Protein AF-A0A8T6WUM5-F1 (afdb_monomer_lite)

Secondary structure (DSSP, 8-state):
---HHHHHHHHHH---HHHHHHHHHHHHHH-HHHHHHHHHHS-HHHHHHHHHH---HHHHHHHHHHHHHH-HHHHHHHHTTS-HHHHHHHHTTS-HHHHHHHHHHHTTSHHHHHHHHHTS-HHHHHHHHHH-S-HHHHHHHHHHHHHH-HHHHHHHHHHS-HHHHHHHHHHS-HHHHHHHHHHHTTSTT-HHHHHHHH-

pLDDT: mean 91.41, std 6.43, range [56.88, 98.0]

Structure (mmCIF, N/CA/C/O backbone):
data_AF-A0A8T6WUM5-F1
#
_entry.id   AF-A0A8T6WUM5-F1
#
loop_
_atom_site.group_PDB
_atom_site.id
_atom_site.type_symbol
_atom_site.label_atom_id
_atom_site.label_alt_id
_atom_site.label_comp_id
_atom_site.label_asym_id
_atom_site.label_entity_id
_atom_site.label_seq_id
_atom_site.pdbx_PDB_ins_code
_atom_site.Cartn_x
_atom_site.Cartn_y
_atom_site.Cartn_z
_atom_site.occupancy
_atom_site.B_iso_or_equiv
_atom_site.auth_seq_id
_atom_site.auth_comp_id
_atom_site.auth_asym_id
_atom_site.auth_atom_id
_atom_site.pdbx_PDB_model_num
ATOM 1 N N . MET A 1 1 ? 30.900 -5.595 -19.452 1.00 56.88 1 MET A N 1
ATOM 2 C CA . MET A 1 1 ? 30.055 -4.482 -19.937 1.00 56.88 1 MET A CA 1
ATOM 3 C C . MET A 1 1 ? 28.606 -4.887 -19.725 1.00 56.88 1 MET A C 1
ATOM 5 O O . MET A 1 1 ? 28.234 -5.958 -20.181 1.00 56.88 1 MET A O 1
ATOM 9 N N . ILE A 1 2 ? 27.827 -4.125 -18.955 1.00 65.62 2 ILE A N 1
ATOM 10 C CA . ILE A 1 2 ? 26.407 -4.438 -18.731 1.00 65.62 2 ILE A CA 1
ATOM 11 C C . ILE A 1 2 ? 25.648 -4.163 -20.032 1.00 65.62 2 ILE A C 1
ATOM 13 O O . ILE A 1 2 ? 25.742 -3.059 -20.567 1.00 65.62 2 ILE A O 1
ATOM 17 N N . ASN A 1 3 ? 24.921 -5.157 -20.544 1.00 80.44 3 ASN A N 1
ATOM 18 C CA . ASN A 1 3 ? 24.068 -4.982 -21.715 1.00 80.44 3 ASN A CA 1
ATOM 19 C C . ASN A 1 3 ? 22.750 -4.313 -21.289 1.00 80.44 3 ASN A C 1
ATOM 21 O O . ASN A 1 3 ? 21.912 -4.938 -20.642 1.00 80.44 3 ASN A O 1
ATOM 25 N N . PHE A 1 4 ? 22.591 -3.034 -21.631 1.00 74.19 4 PHE A N 1
ATOM 26 C CA . PHE A 1 4 ? 21.413 -2.236 -21.280 1.00 74.19 4 PHE A CA 1
ATOM 27 C C . PHE A 1 4 ? 20.115 -2.764 -21.896 1.00 74.19 4 PHE A C 1
ATOM 29 O O . PHE A 1 4 ? 19.083 -2.719 -21.230 1.00 74.19 4 PHE A O 1
ATOM 36 N N . GLU A 1 5 ? 20.171 -3.286 -23.124 1.00 78.00 5 GLU A N 1
ATOM 37 C CA . GLU A 1 5 ? 18.997 -3.846 -23.804 1.00 78.00 5 GLU A CA 1
ATOM 38 C C . GLU A 1 5 ? 18.439 -5.030 -23.011 1.00 78.00 5 GLU A C 1
ATOM 40 O O . GLU A 1 5 ? 17.243 -5.093 -22.738 1.00 78.00 5 GLU A O 1
ATOM 45 N N . ASN A 1 6 ? 19.320 -5.888 -22.493 1.00 86.00 6 ASN A N 1
ATOM 46 C CA . ASN A 1 6 ? 18.904 -7.015 -21.663 1.00 86.00 6 ASN A CA 1
ATOM 47 C C . ASN A 1 6 ? 18.227 -6.556 -20.361 1.00 86.00 6 ASN A C 1
ATOM 49 O O . ASN A 1 6 ? 17.288 -7.198 -19.908 1.00 86.00 6 ASN A O 1
ATOM 53 N N . LEU A 1 7 ? 18.663 -5.444 -19.757 1.00 86.81 7 LEU A N 1
ATOM 54 C CA . LEU A 1 7 ? 18.098 -4.972 -18.488 1.00 86.81 7 LEU A CA 1
ATOM 55 C C . LEU A 1 7 ? 16.660 -4.452 -18.620 1.00 86.81 7 LEU A C 1
ATOM 57 O O . LEU A 1 7 ? 15.846 -4.706 -17.733 1.00 86.81 7 LEU A O 1
ATOM 61 N N . LYS A 1 8 ? 16.327 -3.727 -19.698 1.00 87.75 8 LYS A N 1
ATOM 62 C CA . LYS A 1 8 ? 14.935 -3.287 -19.906 1.00 87.75 8 LYS A CA 1
ATOM 63 C C . LYS A 1 8 ? 14.039 -4.456 -20.313 1.00 87.75 8 LYS A C 1
ATOM 65 O O . LYS A 1 8 ? 12.912 -4.533 -19.828 1.00 87.75 8 LYS A O 1
ATOM 70 N N . GLU A 1 9 ? 14.555 -5.394 -21.110 1.00 91.69 9 GLU A N 1
ATOM 71 C CA . GLU A 1 9 ? 13.826 -6.616 -21.460 1.00 91.69 9 GLU A CA 1
ATOM 72 C C . GLU A 1 9 ? 13.526 -7.461 -20.220 1.00 91.69 9 GLU A C 1
ATOM 74 O O . GLU A 1 9 ? 12.407 -7.935 -20.068 1.00 91.69 9 GLU A O 1
ATOM 79 N N . MET A 1 10 ? 14.437 -7.530 -19.243 1.00 91.31 10 MET A N 1
ATOM 80 C CA . MET A 1 10 ? 14.147 -8.179 -17.958 1.00 91.31 10 MET A CA 1
ATOM 81 C C . MET A 1 10 ? 12.930 -7.571 -17.239 1.00 91.31 10 MET A C 1
ATOM 83 O O . MET A 1 10 ? 12.191 -8.304 -16.602 1.00 91.31 10 MET A O 1
ATOM 87 N N . ILE A 1 11 ? 12.668 -6.262 -17.344 1.00 92.00 11 ILE A N 1
ATOM 88 C CA . ILE A 1 11 ? 11.443 -5.651 -16.782 1.00 92.00 11 ILE A CA 1
ATOM 89 C C . ILE A 1 11 ? 10.216 -5.930 -17.660 1.00 92.00 11 ILE A C 1
ATOM 91 O O . ILE A 1 11 ? 9.095 -6.099 -17.163 1.00 92.00 11 ILE A O 1
ATOM 95 N N . ASN A 1 12 ? 10.401 -5.917 -18.978 1.00 92.75 12 ASN A N 1
ATOM 96 C CA . ASN A 1 12 ? 9.316 -6.105 -19.933 1.00 92.75 12 ASN A CA 1
ATOM 97 C C . ASN A 1 12 ? 8.793 -7.544 -19.933 1.00 92.75 12 ASN A C 1
ATOM 99 O O . ASN A 1 12 ? 7.578 -7.723 -20.031 1.00 92.75 12 ASN A O 1
ATOM 103 N N . GLU A 1 13 ? 9.672 -8.522 -19.750 1.00 93.62 13 GLU A N 1
ATOM 104 C CA . GLU A 1 13 ? 9.362 -9.944 -19.890 1.00 93.62 13 GLU A CA 1
ATOM 105 C C . GLU A 1 13 ? 9.141 -10.655 -18.548 1.00 93.62 13 GLU A C 1
ATOM 107 O O . GLU A 1 13 ? 8.444 -11.662 -18.518 1.00 93.62 13 GLU A O 1
ATOM 112 N N . GLU A 1 14 ? 9.646 -10.127 -17.426 1.00 94.94 14 GLU A N 1
ATOM 113 C CA . GLU A 1 14 ? 9.417 -10.723 -16.101 1.00 94.94 14 GLU A CA 1
ATOM 114 C C . GLU A 1 14 ? 7.948 -10.576 -15.661 1.00 94.94 14 GLU A C 1
ATOM 116 O O . GLU A 1 14 ? 7.517 -9.457 -15.377 1.00 94.94 14 GLU A O 1
ATOM 121 N N . PRO A 1 15 ? 7.155 -11.658 -15.564 1.00 91.06 15 PRO A N 1
ATOM 122 C CA . PRO A 1 15 ? 5.731 -11.555 -15.255 1.00 91.06 15 PRO A CA 1
ATOM 123 C C . PRO A 1 15 ? 5.436 -11.049 -13.836 1.00 91.06 15 PRO A C 1
ATOM 125 O O . PRO A 1 15 ? 4.414 -10.390 -13.634 1.00 91.06 15 PRO A O 1
ATOM 128 N N . SER A 1 16 ? 6.299 -11.327 -12.853 1.00 95.06 16 SER A N 1
ATOM 129 C CA . SER A 1 16 ? 6.030 -10.994 -11.452 1.00 95.06 16 SER A CA 1
ATOM 130 C C . SER A 1 16 ? 6.450 -9.571 -11.101 1.00 95.06 16 SER A C 1
ATOM 132 O O . SER A 1 16 ? 7.608 -9.178 -11.273 1.00 95.06 16 SER A O 1
ATOM 134 N N . THR A 1 17 ? 5.557 -8.796 -10.476 1.00 96.25 17 THR A N 1
ATOM 135 C CA . THR A 1 17 ? 5.946 -7.450 -10.022 1.00 96.25 17 THR A CA 1
ATOM 136 C C . THR A 1 17 ? 6.954 -7.518 -8.873 1.00 96.25 17 THR A C 1
ATOM 138 O O . THR A 1 17 ? 7.778 -6.617 -8.726 1.00 96.25 17 THR A O 1
ATOM 141 N N . TRP A 1 18 ? 6.946 -8.591 -8.075 1.00 96.38 18 TRP A N 1
ATOM 142 C CA . TRP A 1 18 ? 7.954 -8.816 -7.037 1.00 96.38 18 TRP A CA 1
ATOM 143 C C . TRP A 1 18 ? 9.363 -8.918 -7.632 1.00 96.38 18 TRP A C 1
ATOM 145 O O . TRP A 1 18 ? 10.277 -8.207 -7.203 1.00 96.38 18 TRP A O 1
ATOM 155 N N . ALA A 1 19 ? 9.524 -9.752 -8.662 1.00 96.38 19 ALA A N 1
ATOM 156 C CA . ALA A 1 19 ? 10.792 -9.926 -9.357 1.00 96.38 19 ALA A CA 1
ATOM 157 C C . ALA A 1 19 ? 11.227 -8.638 -10.076 1.00 96.38 19 ALA A C 1
ATOM 159 O O . ALA A 1 19 ? 12.381 -8.227 -9.935 1.00 96.38 19 ALA A O 1
ATOM 160 N N . VAL A 1 20 ? 10.300 -7.916 -10.720 1.00 97.06 20 VAL A N 1
ATOM 161 C CA . VAL A 1 20 ? 10.576 -6.578 -11.280 1.00 97.06 20 VAL A CA 1
ATOM 162 C C . VAL A 1 20 ? 11.091 -5.616 -10.204 1.00 97.06 20 VAL A C 1
ATOM 164 O O . VAL A 1 20 ? 12.102 -4.942 -10.411 1.00 97.06 20 VAL A O 1
ATOM 167 N N . GLY A 1 21 ? 10.458 -5.572 -9.028 1.00 97.38 21 GLY A N 1
ATOM 168 C CA . GLY A 1 21 ? 10.925 -4.760 -7.901 1.00 97.38 21 GLY A CA 1
ATOM 169 C C . GLY A 1 21 ? 12.357 -5.107 -7.479 1.00 97.38 21 GLY A C 1
ATOM 170 O O . GLY A 1 21 ? 13.171 -4.214 -7.230 1.00 97.38 21 GLY A O 1
ATOM 171 N N . HIS A 1 22 ? 12.707 -6.395 -7.471 1.00 97.62 22 HIS A N 1
ATOM 172 C CA . HIS A 1 22 ? 14.063 -6.853 -7.172 1.00 97.62 22 HIS A CA 1
ATOM 173 C C . HIS A 1 22 ? 15.074 -6.447 -8.241 1.00 97.62 22 HIS A C 1
ATOM 175 O O . HIS A 1 22 ? 16.152 -5.967 -7.887 1.00 97.62 22 HIS A O 1
ATOM 181 N N . ILE A 1 23 ? 14.724 -6.571 -9.522 1.00 96.31 23 ILE A N 1
ATOM 182 C CA . ILE A 1 23 ? 15.558 -6.107 -10.637 1.00 96.31 23 ILE A CA 1
ATOM 183 C C . ILE A 1 23 ? 15.848 -4.611 -10.472 1.00 96.31 23 ILE A C 1
ATOM 185 O O . ILE A 1 23 ? 17.011 -4.205 -10.463 1.00 96.31 23 ILE A O 1
ATOM 189 N N . ILE A 1 24 ? 14.816 -3.793 -10.233 1.00 97.31 24 ILE A N 1
ATOM 190 C CA . ILE A 1 24 ? 14.966 -2.347 -10.005 1.00 97.31 24 ILE A CA 1
ATOM 191 C C . ILE A 1 24 ? 15.893 -2.080 -8.815 1.00 97.31 24 ILE A C 1
ATOM 193 O O . ILE A 1 24 ? 16.830 -1.288 -8.930 1.00 97.31 24 ILE A O 1
ATOM 197 N N . LYS A 1 25 ? 15.679 -2.759 -7.682 1.00 97.88 25 LYS A N 1
ATOM 198 C CA . LYS A 1 25 ? 16.503 -2.607 -6.475 1.00 97.88 25 LYS A CA 1
ATOM 199 C C . LYS A 1 25 ? 17.972 -2.949 -6.732 1.00 97.88 25 LYS A C 1
ATOM 201 O O . LYS A 1 25 ? 18.845 -2.179 -6.334 1.00 97.88 25 LYS A O 1
ATOM 206 N N . ILE A 1 26 ? 18.245 -4.082 -7.380 1.00 96.56 26 ILE A N 1
ATOM 207 C CA . ILE A 1 26 ? 19.604 -4.554 -7.682 1.00 96.56 26 ILE A CA 1
ATOM 208 C C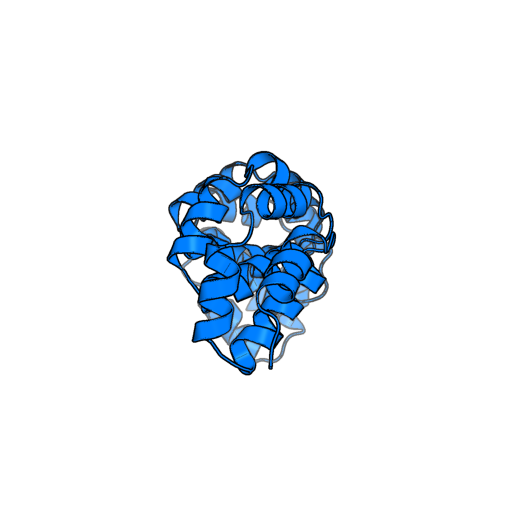 . ILE A 1 26 ? 20.305 -3.559 -8.607 1.00 96.56 26 ILE A C 1
ATOM 210 O O . ILE A 1 26 ? 21.396 -3.086 -8.286 1.00 96.56 26 ILE A O 1
ATOM 214 N N . VAL A 1 27 ? 19.659 -3.174 -9.711 1.00 95.56 27 VAL A N 1
ATOM 215 C CA . VAL A 1 27 ? 20.248 -2.240 -10.679 1.00 95.56 27 VAL A CA 1
ATOM 216 C C . VAL A 1 27 ? 20.441 -0.858 -10.053 1.00 95.56 27 VAL A C 1
ATOM 218 O O . VAL A 1 27 ? 21.481 -0.249 -10.277 1.00 95.56 27 VAL A O 1
ATOM 221 N N . ARG A 1 28 ? 19.509 -0.368 -9.219 1.00 96.62 28 ARG A N 1
ATOM 222 C CA . ARG A 1 28 ? 19.677 0.896 -8.480 1.00 96.62 28 ARG A CA 1
ATOM 223 C C . ARG A 1 28 ? 20.897 0.857 -7.566 1.00 96.62 28 ARG A C 1
ATOM 225 O O . ARG A 1 28 ? 21.657 1.821 -7.551 1.00 96.62 28 ARG A O 1
ATOM 232 N N . ASN A 1 29 ? 21.055 -0.223 -6.801 1.00 96.62 29 ASN A N 1
ATOM 233 C CA . ASN A 1 29 ? 22.163 -0.380 -5.859 1.00 96.62 29 ASN A CA 1
ATOM 234 C C . ASN A 1 29 ? 23.515 -0.485 -6.578 1.00 96.62 29 ASN A C 1
ATOM 236 O O . ASN A 1 29 ? 24.522 -0.054 -6.030 1.00 96.62 29 ASN A O 1
ATOM 240 N N . PHE A 1 30 ? 23.532 -1.021 -7.800 1.00 94.94 30 PHE A N 1
ATOM 241 C CA . PHE A 1 30 ? 24.716 -1.016 -8.653 1.00 94.94 30 PHE A CA 1
ATOM 242 C C . PHE A 1 30 ? 24.977 0.367 -9.274 1.00 94.94 30 PHE A C 1
ATOM 244 O O . PHE A 1 30 ? 26.085 0.891 -9.206 1.00 94.94 30 PHE A O 1
ATOM 251 N N . SER A 1 31 ? 23.963 0.971 -9.900 1.00 95.31 31 SER A N 1
ATOM 252 C CA . SER A 1 31 ? 24.045 2.300 -10.504 1.00 95.31 31 SER A CA 1
ATOM 253 C C . SER A 1 31 ? 22.664 2.926 -10.708 1.00 95.31 31 SER A C 1
ATOM 255 O O . SER A 1 31 ? 21.874 2.516 -11.565 1.00 95.31 31 SER A O 1
ATOM 257 N N . LEU A 1 32 ? 22.403 4.015 -9.981 1.00 95.62 32 LEU A N 1
ATOM 258 C CA . LEU A 1 32 ? 21.174 4.798 -10.117 1.00 95.62 32 LEU A CA 1
ATOM 259 C C . LEU A 1 32 ? 20.983 5.350 -11.540 1.00 95.62 32 LEU A C 1
ATOM 261 O O . LEU A 1 32 ? 19.865 5.350 -12.053 1.00 95.62 32 LEU A O 1
ATOM 265 N N . THR A 1 33 ? 22.061 5.791 -12.194 1.00 95.12 33 THR A N 1
ATOM 266 C CA . THR A 1 33 ? 22.016 6.319 -13.568 1.00 95.12 33 THR A CA 1
ATOM 267 C C . THR A 1 33 ? 21.584 5.246 -14.564 1.00 95.12 33 THR A C 1
ATOM 269 O O . THR A 1 33 ? 20.712 5.500 -15.397 1.00 95.12 33 THR A O 1
ATOM 272 N N . ILE A 1 34 ? 22.137 4.033 -14.444 1.00 93.44 34 ILE A N 1
ATOM 273 C CA . ILE A 1 34 ? 21.749 2.885 -15.278 1.00 93.44 34 ILE A CA 1
ATOM 274 C C . ILE A 1 34 ? 20.287 2.523 -15.028 1.00 93.44 34 ILE A C 1
ATOM 276 O O . ILE A 1 34 ? 19.524 2.372 -15.980 1.00 93.44 34 ILE A O 1
ATOM 280 N N . CYS A 1 35 ? 19.877 2.454 -13.760 1.00 95.75 35 CYS A N 1
ATOM 281 C CA . CYS A 1 35 ? 18.507 2.111 -13.389 1.00 95.75 35 CYS A CA 1
ATOM 282 C C . CYS A 1 35 ? 17.485 3.113 -13.951 1.00 95.75 35 CYS A C 1
ATOM 284 O O . CYS A 1 35 ? 16.478 2.721 -14.537 1.00 95.75 35 CYS A O 1
ATOM 286 N N . ARG A 1 36 ? 17.771 4.419 -13.855 1.00 95.75 36 ARG A N 1
ATOM 287 C CA . ARG A 1 36 ? 16.925 5.471 -14.441 1.00 95.75 36 ARG A CA 1
ATOM 288 C C . ARG A 1 36 ? 16.816 5.350 -15.953 1.00 95.75 36 ARG A C 1
ATOM 290 O O . ARG A 1 36 ? 15.721 5.500 -16.485 1.00 95.75 36 ARG A O 1
ATOM 297 N N . ARG A 1 37 ? 17.925 5.086 -16.650 1.00 93.94 37 ARG A N 1
ATOM 298 C CA . ARG A 1 37 ? 17.905 4.886 -18.104 1.00 93.94 37 ARG A CA 1
ATOM 299 C C . ARG A 1 37 ? 17.056 3.671 -18.485 1.00 93.94 37 ARG A C 1
ATOM 301 O O . ARG A 1 37 ? 16.151 3.816 -19.296 1.00 93.94 37 ARG A O 1
ATOM 308 N N . MET A 1 38 ? 17.282 2.530 -17.832 1.00 94.31 38 MET A N 1
ATOM 309 C CA . MET A 1 38 ? 16.495 1.303 -18.010 1.00 94.31 38 MET A CA 1
ATOM 310 C C . MET A 1 38 ? 14.989 1.568 -17.856 1.00 94.31 38 MET A C 1
ATOM 312 O O . MET A 1 38 ? 14.205 1.171 -18.708 1.00 94.31 38 MET A O 1
ATOM 316 N N . LEU A 1 39 ? 14.578 2.299 -16.816 1.00 94.50 39 LEU A N 1
ATOM 317 C CA . LEU A 1 39 ? 13.166 2.613 -16.574 1.00 94.50 39 LEU A CA 1
ATOM 318 C C . LEU A 1 39 ? 12.551 3.583 -17.590 1.00 94.50 39 LEU A C 1
ATOM 320 O O . LEU A 1 39 ? 11.347 3.526 -17.821 1.00 94.50 39 LEU A O 1
ATOM 324 N N . ARG A 1 40 ? 13.343 4.490 -18.177 1.00 94.19 40 ARG A N 1
ATOM 325 C CA . ARG A 1 40 ? 12.863 5.408 -19.229 1.00 94.19 40 ARG A CA 1
ATOM 326 C C . ARG A 1 40 ? 12.585 4.689 -20.542 1.00 94.19 40 ARG A C 1
ATOM 328 O O . ARG A 1 40 ? 11.746 5.156 -21.305 1.00 94.19 40 ARG A O 1
ATOM 335 N N . GLU A 1 41 ? 13.303 3.600 -20.791 1.00 93.06 41 GLU A N 1
ATOM 336 C CA . GLU A 1 41 ? 13.165 2.779 -21.993 1.00 93.06 41 GLU A CA 1
ATOM 337 C C . GLU A 1 41 ? 12.209 1.587 -21.794 1.00 93.06 41 GLU A C 1
ATOM 339 O O . GLU A 1 41 ? 11.786 0.979 -22.773 1.00 93.06 41 GLU A O 1
ATOM 344 N N . ALA A 1 42 ? 11.853 1.250 -20.550 1.00 92.50 42 ALA A N 1
ATOM 345 C CA . ALA A 1 42 ? 10.905 0.185 -20.239 1.00 92.50 42 ALA A CA 1
ATOM 346 C C . ALA A 1 42 ? 9.470 0.537 -20.669 1.00 92.50 42 ALA A C 1
ATOM 348 O O . ALA A 1 42 ? 9.029 1.690 -20.589 1.00 92.50 42 ALA A O 1
ATOM 349 N N . ASP A 1 43 ? 8.698 -0.479 -21.058 1.00 94.44 43 ASP A N 1
ATOM 350 C CA . ASP A 1 43 ? 7.303 -0.294 -21.441 1.00 94.44 43 ASP A CA 1
ATOM 351 C C . ASP A 1 43 ? 6.409 -0.197 -20.193 1.00 94.44 43 ASP A C 1
ATOM 353 O O . ASP A 1 43 ? 6.030 -1.186 -19.555 1.00 94.44 43 ASP A O 1
ATOM 357 N N . LEU A 1 44 ? 6.026 1.034 -19.848 1.00 93.50 44 LEU A N 1
ATOM 358 C CA . LEU A 1 44 ? 5.142 1.299 -18.713 1.00 93.50 44 LEU A CA 1
ATOM 359 C C . LEU A 1 44 ? 3.736 0.712 -18.886 1.00 93.50 44 LEU A C 1
ATOM 361 O O . LEU A 1 44 ? 3.058 0.496 -17.882 1.00 93.50 44 LEU A O 1
ATOM 365 N N . ASN A 1 45 ? 3.274 0.458 -20.113 1.00 95.25 45 ASN A N 1
ATOM 366 C CA . ASN A 1 45 ? 1.996 -0.214 -20.334 1.00 95.25 45 ASN A CA 1
ATOM 367 C C . ASN A 1 45 ? 2.118 -1.708 -20.015 1.00 95.25 45 ASN A C 1
ATOM 369 O O . ASN A 1 45 ? 1.241 -2.234 -19.331 1.00 95.25 45 ASN A O 1
ATOM 373 N N . LYS A 1 46 ? 3.226 -2.364 -20.396 1.00 95.62 46 LYS A N 1
ATOM 374 C CA . LYS A 1 46 ? 3.530 -3.731 -19.934 1.00 95.62 46 LYS A CA 1
ATOM 375 C C . LYS A 1 46 ? 3.628 -3.786 -18.407 1.00 95.62 46 LYS A C 1
ATOM 377 O O . LYS A 1 46 ? 3.092 -4.706 -17.801 1.00 95.62 46 LYS A O 1
ATOM 382 N N . LEU A 1 47 ? 4.272 -2.813 -17.756 1.00 94.94 47 LEU A N 1
ATOM 383 C CA . LEU A 1 47 ? 4.362 -2.793 -16.288 1.00 94.94 47 LEU A CA 1
ATOM 384 C C . LEU A 1 47 ? 3.003 -2.537 -15.615 1.00 94.94 47 LEU A C 1
ATOM 386 O O . LEU A 1 47 ? 2.659 -3.203 -14.640 1.00 94.94 47 LEU A O 1
ATOM 390 N N . LYS A 1 48 ? 2.189 -1.624 -16.160 1.00 96.12 48 LYS A N 1
ATOM 391 C CA . LYS A 1 48 ? 0.791 -1.434 -15.736 1.00 96.12 48 LYS A CA 1
ATOM 392 C C . LYS A 1 48 ? 0.012 -2.745 -15.832 1.00 96.12 48 LYS A C 1
ATOM 394 O O . LYS A 1 48 ? -0.738 -3.070 -14.916 1.00 96.12 48 LYS A O 1
ATOM 399 N N . GLN A 1 49 ? 0.181 -3.468 -16.936 1.00 95.69 49 GLN A N 1
ATOM 400 C CA . GLN A 1 49 ? -0.490 -4.737 -17.179 1.00 95.69 49 GLN A CA 1
ATOM 401 C C . GLN A 1 49 ? -0.095 -5.785 -16.133 1.00 95.69 49 GLN A C 1
ATOM 403 O O . GLN A 1 49 ? -0.974 -6.390 -15.531 1.00 95.69 49 GLN A O 1
ATOM 408 N N . LYS A 1 50 ? 1.198 -5.896 -15.803 1.00 94.81 50 LYS A N 1
ATOM 409 C CA . LYS A 1 50 ? 1.679 -6.763 -14.713 1.00 94.81 50 LYS A CA 1
ATOM 410 C C . LYS A 1 50 ? 1.047 -6.412 -13.368 1.00 94.81 50 LYS A C 1
ATOM 412 O O . LYS A 1 50 ? 0.571 -7.292 -12.671 1.00 94.81 50 LYS A O 1
ATOM 417 N N . ILE A 1 51 ? 0.957 -5.126 -13.020 1.00 95.00 51 ILE A N 1
ATOM 418 C CA . ILE A 1 51 ? 0.281 -4.689 -11.782 1.00 95.00 51 ILE A CA 1
ATOM 419 C C . ILE A 1 51 ? -1.214 -5.050 -11.799 1.00 95.00 51 ILE A C 1
ATOM 421 O O . ILE A 1 51 ? -1.785 -5.444 -10.776 1.00 95.00 51 ILE A O 1
ATOM 425 N N . ARG A 1 52 ? -1.862 -4.940 -12.963 1.00 93.88 52 ARG A N 1
ATOM 426 C CA . ARG A 1 52 ? -3.259 -5.352 -13.147 1.00 93.88 52 ARG A CA 1
ATOM 427 C C . ARG A 1 52 ? -3.447 -6.857 -12.996 1.00 93.88 52 ARG A C 1
ATOM 429 O O . ARG A 1 52 ? -4.494 -7.261 -12.503 1.00 93.88 52 ARG A O 1
ATOM 436 N N . ASP A 1 53 ? -2.458 -7.672 -13.323 1.00 93.50 53 ASP A N 1
ATOM 437 C CA . ASP A 1 53 ? -2.600 -9.132 -13.291 1.00 93.50 53 ASP A CA 1
ATOM 438 C C . ASP A 1 53 ? -2.055 -9.747 -11.988 1.00 93.50 53 ASP A C 1
ATOM 440 O O . ASP A 1 53 ? -2.533 -10.787 -11.549 1.00 93.50 53 ASP A O 1
ATOM 444 N N . GLU A 1 54 ? -1.133 -9.065 -11.304 1.00 93.94 54 GLU A N 1
ATOM 445 C CA . GLU A 1 54 ? -0.494 -9.540 -10.074 1.00 93.94 54 GLU A CA 1
ATOM 446 C C . GLU A 1 54 ? -1.485 -9.640 -8.909 1.00 93.94 54 GLU A C 1
ATOM 448 O O . GLU A 1 54 ? -2.100 -8.650 -8.505 1.00 93.94 54 GLU A O 1
ATOM 453 N N . ILE A 1 55 ? -1.621 -10.828 -8.331 1.00 90.19 55 ILE A N 1
ATOM 454 C CA . ILE A 1 55 ? -2.507 -11.067 -7.184 1.00 90.19 55 ILE A CA 1
ATOM 455 C C . ILE A 1 55 ? -1.823 -10.616 -5.888 1.00 90.19 55 ILE A C 1
ATOM 457 O O . ILE A 1 55 ? -2.486 -10.155 -4.958 1.00 90.19 55 ILE A O 1
ATOM 461 N N . ASN A 1 56 ? -0.493 -10.712 -5.833 1.00 92.38 56 ASN A N 1
ATOM 462 C CA . ASN A 1 56 ? 0.285 -10.400 -4.647 1.00 92.38 56 ASN A CA 1
ATOM 463 C C . ASN A 1 56 ? 0.434 -8.879 -4.436 1.00 92.38 56 ASN A C 1
ATOM 465 O O . ASN A 1 56 ? 1.283 -8.221 -5.047 1.00 92.38 56 ASN A O 1
ATOM 469 N N . ILE A 1 57 ? -0.348 -8.322 -3.504 1.00 94.56 57 ILE A N 1
ATOM 470 C CA . ILE A 1 57 ? -0.288 -6.899 -3.132 1.00 94.56 57 ILE A CA 1
ATOM 471 C C . ILE A 1 57 ? 1.092 -6.498 -2.610 1.00 94.56 57 ILE A C 1
ATOM 473 O O . ILE A 1 57 ? 1.551 -5.388 -2.899 1.00 94.56 57 ILE A O 1
ATOM 477 N N . TRP A 1 58 ? 1.793 -7.381 -1.899 1.00 94.06 58 TRP A N 1
ATOM 478 C CA . TRP A 1 58 ? 3.161 -7.111 -1.465 1.00 94.06 58 TRP A CA 1
ATOM 479 C C . TRP A 1 58 ? 4.104 -6.919 -2.655 1.00 94.06 58 TRP A C 1
ATOM 481 O O . TRP A 1 58 ? 4.869 -5.953 -2.696 1.00 94.06 58 TRP A O 1
ATOM 491 N N . GLY A 1 59 ? 3.983 -7.784 -3.666 1.00 95.81 59 GLY A N 1
ATOM 492 C CA . GLY A 1 59 ? 4.691 -7.676 -4.941 1.00 95.81 59 GLY A CA 1
ATOM 493 C C . GLY A 1 59 ? 4.452 -6.336 -5.629 1.00 95.81 59 GLY A C 1
ATOM 494 O O . GLY A 1 59 ? 5.401 -5.688 -6.081 1.00 95.81 59 GLY A O 1
ATOM 495 N N . VAL A 1 60 ? 3.192 -5.902 -5.704 1.00 96.94 60 VAL A N 1
ATOM 496 C CA . VAL A 1 60 ? 2.816 -4.617 -6.316 1.00 96.94 60 VAL A CA 1
ATOM 497 C C . VAL A 1 60 ? 3.407 -3.449 -5.528 1.00 96.94 60 VAL A C 1
ATOM 499 O O . VAL A 1 60 ? 4.050 -2.568 -6.105 1.00 96.94 60 VAL A O 1
ATOM 502 N N . SER A 1 61 ? 3.235 -3.464 -4.205 1.00 96.94 61 SER A N 1
ATOM 503 C CA . SER A 1 61 ? 3.731 -2.428 -3.290 1.00 96.94 61 SER A CA 1
ATOM 504 C C . SER A 1 61 ? 5.242 -2.274 -3.396 1.00 96.94 61 SER A C 1
ATOM 506 O O . SER A 1 61 ? 5.756 -1.161 -3.519 1.00 96.94 61 SER A O 1
ATOM 508 N N . PHE A 1 62 ? 5.962 -3.398 -3.393 1.00 97.69 62 PHE A N 1
ATOM 509 C CA . PHE A 1 62 ? 7.413 -3.419 -3.494 1.00 97.69 62 PHE A CA 1
ATOM 510 C C . PHE A 1 62 ? 7.891 -2.868 -4.840 1.00 97.69 62 PHE A C 1
ATOM 512 O O . PHE A 1 62 ? 8.723 -1.962 -4.862 1.00 97.69 62 PHE A O 1
ATOM 519 N N . CYS A 1 63 ? 7.312 -3.330 -5.952 1.00 97.75 63 CYS A N 1
ATOM 520 C CA . CYS A 1 63 ? 7.637 -2.831 -7.287 1.00 97.75 63 CYS A CA 1
ATOM 521 C C . CYS A 1 63 ? 7.456 -1.313 -7.403 1.00 97.75 63 CYS A C 1
ATOM 523 O O . CYS A 1 63 ? 8.356 -0.601 -7.855 1.00 97.75 63 CYS A O 1
ATOM 525 N N . LEU A 1 64 ? 6.293 -0.808 -6.982 1.00 97.69 64 LEU A N 1
ATOM 526 C CA . LEU A 1 64 ? 5.981 0.618 -7.029 1.00 97.69 64 LEU A CA 1
ATOM 527 C C . LEU A 1 64 ? 6.898 1.425 -6.105 1.00 97.69 64 LEU A C 1
ATOM 529 O O . LEU A 1 64 ? 7.352 2.503 -6.487 1.00 97.69 64 LEU A O 1
ATOM 533 N N . GLY A 1 65 ? 7.211 0.901 -4.919 1.00 97.94 65 GLY A N 1
ATOM 534 C CA . GLY A 1 65 ? 8.110 1.549 -3.970 1.00 97.94 65 GLY A CA 1
ATOM 535 C C . GLY A 1 65 ? 9.538 1.661 -4.503 1.00 97.94 65 GLY A C 1
ATOM 536 O O . GLY A 1 65 ? 10.161 2.718 -4.394 1.00 97.94 65 GLY A O 1
ATOM 537 N N . GLU A 1 66 ? 10.062 0.604 -5.126 1.00 98.00 66 GLU A N 1
ATOM 538 C CA . GLU A 1 66 ? 11.388 0.646 -5.746 1.00 98.00 66 GLU A CA 1
ATOM 539 C C . GLU A 1 66 ? 11.421 1.594 -6.952 1.00 98.00 66 GLU A C 1
ATOM 541 O O . GLU A 1 66 ? 12.387 2.345 -7.100 1.00 98.00 66 GLU A O 1
ATOM 546 N N . LEU A 1 67 ? 10.343 1.656 -7.741 1.00 97.38 67 LEU A N 1
ATOM 547 C CA . LEU A 1 67 ? 10.202 2.619 -8.833 1.00 97.38 67 LEU A CA 1
ATOM 548 C C . LEU A 1 67 ? 10.222 4.071 -8.327 1.00 97.38 67 LEU A C 1
ATOM 550 O O . LEU A 1 67 ? 10.985 4.890 -8.843 1.00 97.38 67 LEU A O 1
ATOM 554 N N . ALA A 1 68 ? 9.437 4.381 -7.288 1.00 97.62 68 ALA A N 1
ATOM 555 C CA . ALA A 1 68 ? 9.359 5.717 -6.693 1.00 97.62 68 ALA A CA 1
ATOM 556 C C . ALA A 1 68 ? 10.718 6.204 -6.162 1.00 97.62 68 ALA A C 1
ATOM 558 O O . ALA A 1 68 ? 11.058 7.377 -6.318 1.00 97.62 68 ALA A O 1
ATOM 559 N N . LYS A 1 69 ? 11.521 5.297 -5.587 1.00 97.69 69 LYS A N 1
ATOM 560 C CA . LYS A 1 69 ? 12.882 5.591 -5.102 1.00 97.69 69 LYS A CA 1
ATOM 561 C C . LYS A 1 69 ? 13.876 5.896 -6.227 1.00 97.69 69 LYS A C 1
ATOM 563 O O . LYS A 1 69 ? 14.864 6.584 -5.986 1.00 97.69 69 LYS A O 1
ATOM 568 N N . VAL A 1 70 ? 13.671 5.357 -7.431 1.00 97.50 70 VAL A N 1
ATOM 569 C CA . VAL A 1 70 ? 14.585 5.565 -8.568 1.00 97.50 70 VAL A CA 1
ATOM 570 C C . VAL A 1 70 ? 14.214 6.812 -9.364 1.00 97.50 70 VAL A C 1
ATOM 572 O O . VAL A 1 70 ? 15.070 7.674 -9.606 1.00 97.50 70 VAL A O 1
ATOM 575 N N . ASP A 1 71 ? 12.951 6.899 -9.785 1.00 97.12 71 ASP A N 1
ATOM 576 C CA . ASP A 1 71 ? 12.433 7.988 -10.607 1.00 97.12 71 ASP A CA 1
ATOM 577 C C . ASP A 1 71 ? 10.950 8.245 -10.299 1.00 97.12 71 ASP A C 1
ATOM 579 O O . ASP A 1 71 ? 10.035 7.611 -10.834 1.00 97.12 71 ASP A O 1
ATOM 583 N N . TYR A 1 72 ? 10.719 9.235 -9.437 1.00 96.56 72 TYR A N 1
ATOM 584 C CA . TYR A 1 72 ? 9.383 9.664 -9.037 1.00 96.56 72 TYR A CA 1
ATOM 585 C C . TYR A 1 72 ? 8.510 10.114 -10.219 1.00 96.56 72 TYR A C 1
ATOM 587 O O . TYR A 1 72 ? 7.294 9.936 -10.183 1.00 96.56 72 TYR A O 1
ATOM 595 N N . SER A 1 73 ? 9.096 10.670 -11.288 1.00 96.88 73 SER A N 1
ATOM 596 C CA . SER A 1 73 ? 8.338 11.114 -12.466 1.00 96.88 73 SER A CA 1
ATOM 597 C C . SER A 1 73 ? 7.762 9.924 -13.232 1.00 96.88 73 SER A C 1
ATOM 599 O O . SER A 1 73 ? 6.592 9.938 -13.623 1.00 96.88 73 SER A O 1
ATOM 601 N N . ILE A 1 74 ? 8.553 8.859 -13.394 1.00 96.06 74 ILE A N 1
ATOM 602 C CA . ILE A 1 74 ? 8.103 7.606 -14.015 1.00 96.06 74 ILE A CA 1
ATOM 603 C C . ILE A 1 74 ? 7.047 6.930 -13.144 1.00 96.06 74 ILE A C 1
ATOM 605 O O . ILE A 1 74 ? 5.974 6.586 -13.644 1.00 96.06 74 ILE A O 1
ATOM 609 N N . TRP A 1 75 ? 7.306 6.815 -11.840 1.00 97.81 75 TRP A N 1
ATOM 610 C CA . TRP A 1 75 ? 6.332 6.284 -10.889 1.00 97.81 75 TRP A CA 1
ATOM 611 C C . TRP A 1 75 ? 5.003 7.054 -10.943 1.00 97.81 75 TRP A C 1
ATOM 613 O O . TRP A 1 75 ? 3.943 6.447 -11.092 1.00 97.81 75 TRP A O 1
ATOM 623 N N . LYS A 1 76 ? 5.051 8.392 -10.951 1.00 97.12 76 LYS A N 1
ATOM 624 C CA . LYS A 1 76 ? 3.869 9.262 -11.037 1.00 97.12 76 LYS A CA 1
ATOM 625 C C . LYS A 1 76 ? 3.098 9.084 -12.349 1.00 97.12 76 LYS A C 1
ATOM 627 O O . LYS A 1 76 ? 1.871 9.173 -12.359 1.00 97.12 76 LYS A O 1
ATOM 632 N N . LYS A 1 77 ? 3.786 8.842 -13.469 1.00 96.25 77 LYS A N 1
ATOM 633 C CA . LYS A 1 77 ? 3.137 8.527 -14.754 1.00 96.25 77 LYS A CA 1
ATOM 634 C C . LYS A 1 77 ? 2.451 7.164 -14.720 1.00 96.25 77 LYS A C 1
ATOM 636 O O . LYS A 1 77 ? 1.352 7.042 -15.254 1.00 96.25 77 LYS A O 1
ATOM 641 N N . LEU A 1 78 ? 3.082 6.160 -14.112 1.00 96.44 78 LEU A N 1
ATOM 642 C CA . LEU A 1 78 ? 2.530 4.811 -14.003 1.00 96.44 78 LEU A CA 1
ATOM 643 C C . LEU A 1 78 ? 1.306 4.779 -13.084 1.00 96.44 78 LEU A C 1
ATOM 645 O O . LEU A 1 78 ? 0.259 4.285 -13.493 1.00 96.44 78 LEU A O 1
ATOM 649 N N . ILE A 1 79 ? 1.409 5.352 -11.882 1.00 95.88 79 ILE A N 1
ATOM 650 C CA . ILE A 1 79 ? 0.351 5.280 -10.867 1.00 95.88 79 ILE A CA 1
ATOM 651 C C . ILE A 1 79 ? -0.965 5.906 -11.348 1.00 95.88 79 ILE A C 1
ATOM 653 O O . ILE A 1 79 ? -2.032 5.352 -11.117 1.00 95.88 79 ILE A O 1
ATOM 657 N N . LYS A 1 80 ? -0.894 6.993 -12.126 1.0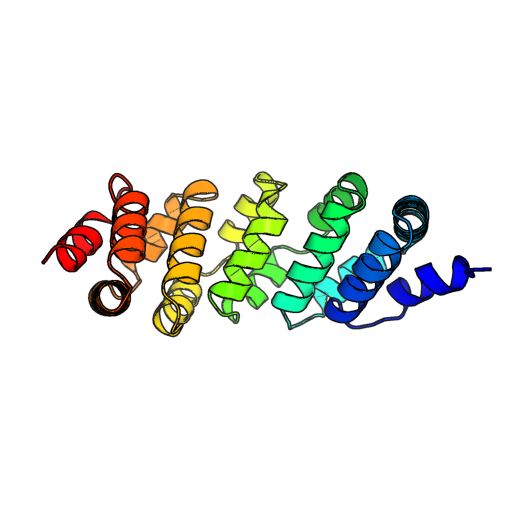0 94.81 80 LYS A N 1
ATOM 658 C CA . LYS A 1 80 ? -2.067 7.636 -12.745 1.00 94.81 80 LYS A CA 1
ATOM 659 C C . LYS A 1 80 ? -2.764 6.784 -13.806 1.00 94.81 80 LYS A C 1
ATOM 661 O O . LYS A 1 80 ? -3.888 7.090 -14.184 1.00 94.81 80 LYS A O 1
ATOM 666 N N . LYS A 1 81 ? -2.084 5.769 -14.341 1.00 95.31 81 LYS A N 1
ATOM 667 C CA . LYS A 1 81 ? -2.633 4.872 -15.361 1.00 95.31 81 LYS A CA 1
ATOM 668 C C . LYS A 1 81 ? -3.167 3.570 -14.769 1.00 95.31 81 LYS A C 1
ATOM 670 O O . LYS A 1 81 ? -3.782 2.811 -15.519 1.00 95.31 81 LYS A O 1
ATOM 675 N N . ILE A 1 82 ? -2.898 3.277 -13.497 1.00 95.38 82 ILE A N 1
ATOM 676 C CA . ILE A 1 82 ? -3.369 2.058 -12.835 1.00 95.38 82 ILE A CA 1
ATOM 677 C C . ILE A 1 82 ? -4.886 2.136 -12.649 1.00 95.38 82 ILE A C 1
ATOM 679 O O . ILE A 1 82 ? -5.432 3.181 -12.307 1.00 95.38 82 ILE A O 1
ATOM 683 N N . ASP A 1 83 ? -5.559 1.014 -12.889 1.00 95.25 83 ASP A N 1
ATOM 684 C CA . ASP A 1 83 ? -6.975 0.858 -12.577 1.00 95.25 83 ASP A CA 1
ATOM 685 C C . ASP A 1 83 ? -7.143 0.706 -11.058 1.00 95.25 83 ASP A C 1
ATOM 687 O O . ASP A 1 83 ? -6.897 -0.360 -10.486 1.00 95.25 83 ASP A O 1
ATOM 691 N N . LEU A 1 84 ? -7.525 1.802 -10.401 1.00 95.50 84 LEU A N 1
ATOM 692 C CA . LEU A 1 84 ? -7.692 1.848 -8.949 1.00 95.50 84 LEU A CA 1
ATOM 693 C C . LEU A 1 84 ? -8.880 1.014 -8.463 1.00 95.50 84 LEU A C 1
ATOM 695 O O . LEU A 1 84 ? -8.854 0.556 -7.324 1.00 95.50 84 LEU A O 1
ATOM 699 N N . HIS A 1 85 ? -9.892 0.784 -9.303 1.00 95.44 85 HIS A N 1
ATOM 700 C CA . HIS A 1 85 ? -11.033 -0.045 -8.932 1.00 95.44 85 HIS A CA 1
ATOM 701 C C . HIS A 1 85 ? -10.615 -1.515 -8.837 1.00 95.44 85 HIS A C 1
ATOM 703 O O . HIS A 1 85 ? -10.829 -2.164 -7.812 1.00 95.44 85 HIS A O 1
ATOM 709 N N . SER A 1 86 ? -9.934 -2.019 -9.871 1.00 94.38 86 SER A N 1
ATOM 710 C CA . SER A 1 86 ? -9.360 -3.370 -9.858 1.00 94.38 86 SER A CA 1
ATOM 711 C C . SER A 1 86 ? -8.365 -3.545 -8.706 1.00 94.38 86 SER A C 1
ATOM 713 O O . SER A 1 86 ? -8.414 -4.546 -7.987 1.00 94.38 86 SER A O 1
ATOM 715 N N . LEU A 1 87 ? -7.506 -2.546 -8.473 1.00 95.44 87 LEU A N 1
ATOM 716 C CA . LEU A 1 87 ? -6.547 -2.583 -7.372 1.00 95.44 87 LEU A CA 1
ATOM 717 C C . LEU A 1 87 ? -7.242 -2.636 -6.003 1.00 95.44 87 LEU A C 1
ATOM 719 O O . LEU A 1 87 ? -6.860 -3.456 -5.173 1.00 95.44 87 LEU A O 1
ATOM 723 N N . ALA A 1 88 ? -8.293 -1.840 -5.776 1.00 95.88 88 ALA A N 1
ATOM 724 C CA . ALA A 1 88 ? -9.067 -1.878 -4.535 1.00 95.88 88 ALA A CA 1
ATOM 725 C C . ALA A 1 88 ? -9.650 -3.273 -4.257 1.00 95.88 88 ALA A C 1
ATOM 727 O O . ALA A 1 88 ? -9.535 -3.778 -3.141 1.00 95.88 88 ALA A O 1
ATOM 728 N N . LYS A 1 89 ? -10.181 -3.958 -5.279 1.00 94.50 89 LYS A N 1
ATOM 729 C CA . LYS A 1 89 ? -10.693 -5.334 -5.131 1.00 94.50 89 LYS A CA 1
ATOM 730 C C . LYS A 1 89 ? -9.630 -6.355 -4.743 1.00 94.50 89 LYS A C 1
ATOM 732 O O . LYS A 1 89 ? -9.940 -7.314 -4.039 1.00 94.50 89 LYS A O 1
ATOM 737 N N . LYS A 1 90 ? -8.377 -6.154 -5.145 1.00 92.94 90 LYS A N 1
ATOM 738 C CA . LYS A 1 90 ? -7.262 -6.999 -4.693 1.00 92.94 90 LYS A CA 1
ATOM 739 C C . LYS A 1 90 ? -6.885 -6.707 -3.243 1.00 92.94 90 LYS A C 1
ATOM 741 O O . LYS A 1 90 ? -6.695 -7.636 -2.464 1.00 92.94 90 LYS A O 1
ATOM 746 N N . ILE A 1 91 ? -6.845 -5.428 -2.870 1.00 93.25 91 ILE A N 1
ATOM 747 C CA . ILE A 1 91 ? -6.556 -4.966 -1.504 1.00 93.25 91 ILE A CA 1
ATOM 748 C C . ILE A 1 91 ? -7.563 -5.533 -0.497 1.00 93.25 91 ILE A C 1
ATOM 750 O O . ILE A 1 91 ? -7.165 -5.944 0.586 1.00 93.25 91 ILE A O 1
ATOM 754 N N . GLU A 1 92 ? -8.844 -5.639 -0.864 1.00 92.31 92 GLU A N 1
ATOM 755 C CA . GLU A 1 92 ? -9.897 -6.251 -0.030 1.00 92.31 92 GLU A CA 1
ATOM 756 C C . GLU A 1 92 ? -9.591 -7.712 0.385 1.00 92.31 92 GLU A C 1
ATOM 758 O O . GLU A 1 92 ? -10.186 -8.238 1.331 1.00 92.31 92 GLU A O 1
ATOM 763 N N . ASN A 1 93 ? -8.661 -8.382 -0.303 1.00 90.62 93 ASN A N 1
ATOM 764 C CA . ASN A 1 93 ? -8.225 -9.744 0.001 1.00 90.62 93 ASN A CA 1
ATOM 765 C C . ASN A 1 93 ? -6.860 -9.831 0.696 1.00 90.62 93 ASN A C 1
ATOM 767 O O . ASN A 1 93 ? -6.472 -10.923 1.109 1.00 90.62 93 ASN A O 1
ATOM 771 N N . ALA A 1 94 ? -6.163 -8.708 0.846 1.00 91.50 94 ALA A N 1
ATOM 772 C CA . ALA A 1 94 ? -4.847 -8.630 1.461 1.00 91.50 94 ALA A CA 1
ATOM 773 C C . ALA A 1 94 ? -4.930 -8.462 2.987 1.00 91.50 94 ALA A C 1
ATOM 775 O O . ALA A 1 94 ? -5.974 -8.112 3.548 1.00 91.50 94 ALA A O 1
ATOM 776 N N . ASN A 1 95 ? -3.820 -8.722 3.676 1.00 90.62 95 ASN A N 1
ATOM 777 C CA . ASN A 1 95 ? -3.713 -8.478 5.116 1.00 90.62 95 ASN A CA 1
ATOM 778 C C . ASN A 1 95 ? -3.365 -7.007 5.424 1.00 90.62 95 ASN A C 1
ATOM 780 O O . ASN A 1 95 ? -2.930 -6.258 4.551 1.00 90.62 95 ASN A O 1
ATOM 784 N N . ALA A 1 96 ? -3.522 -6.583 6.683 1.00 89.69 96 ALA A N 1
ATOM 785 C CA . ALA A 1 96 ? -3.305 -5.188 7.085 1.00 89.69 96 ALA A CA 1
ATOM 786 C C . ALA A 1 96 ? -1.903 -4.653 6.731 1.00 89.69 96 ALA A C 1
ATOM 788 O O . ALA A 1 96 ? -1.777 -3.506 6.307 1.00 89.69 96 ALA A O 1
ATOM 789 N N . THR A 1 97 ? -0.862 -5.484 6.843 1.00 90.94 97 THR A N 1
ATOM 790 C CA . THR A 1 97 ? 0.524 -5.120 6.511 1.00 90.94 97 THR A CA 1
ATOM 791 C C . THR A 1 97 ? 0.694 -4.832 5.023 1.00 90.94 97 THR A C 1
ATOM 793 O O . THR A 1 97 ? 1.303 -3.829 4.647 1.00 90.94 97 THR A O 1
ATOM 796 N N . GLU A 1 98 ? 0.131 -5.683 4.168 1.00 92.94 98 GLU A N 1
ATOM 797 C CA . GLU A 1 98 ? 0.160 -5.512 2.715 1.00 92.94 98 GLU A CA 1
ATOM 798 C C . GLU A 1 98 ? -0.606 -4.264 2.276 1.00 92.94 98 GLU A C 1
ATOM 800 O O . GLU A 1 98 ? -0.091 -3.470 1.487 1.00 92.94 98 GLU A O 1
ATOM 805 N N . ILE A 1 99 ? -1.804 -4.061 2.832 1.00 93.75 99 ILE A N 1
ATOM 806 C CA . ILE A 1 99 ? -2.626 -2.877 2.565 1.00 93.75 99 ILE A CA 1
ATOM 807 C C . ILE A 1 99 ? -1.857 -1.617 2.971 1.00 93.75 99 ILE A C 1
ATOM 809 O O . ILE A 1 99 ? -1.724 -0.691 2.170 1.00 93.75 99 ILE A O 1
ATOM 813 N N . ASN A 1 100 ? -1.311 -1.596 4.191 1.00 93.00 100 ASN A N 1
ATOM 814 C CA . ASN A 1 100 ? -0.557 -0.463 4.712 1.00 93.00 100 ASN A CA 1
ATOM 815 C C . ASN A 1 100 ? 0.636 -0.126 3.811 1.00 93.00 100 ASN A C 1
ATOM 817 O O . ASN A 1 100 ? 0.832 1.030 3.440 1.00 93.00 100 ASN A O 1
ATOM 821 N N . LYS A 1 101 ? 1.405 -1.137 3.392 1.00 93.88 101 LYS A N 1
ATOM 822 C CA . LYS A 1 101 ? 2.576 -0.928 2.535 1.00 93.88 101 LYS A CA 1
ATOM 823 C C . LYS A 1 101 ? 2.212 -0.371 1.168 1.00 93.88 101 LYS A C 1
ATOM 825 O O . LYS A 1 101 ? 2.932 0.482 0.651 1.00 93.88 101 LYS A O 1
ATOM 830 N N . LEU A 1 102 ? 1.109 -0.831 0.584 1.00 95.69 102 LEU A N 1
ATOM 831 C CA . LEU A 1 102 ? 0.637 -0.284 -0.680 1.00 95.69 102 LEU A CA 1
ATOM 832 C C . LEU A 1 102 ? 0.200 1.173 -0.517 1.00 95.69 102 LEU A C 1
ATOM 834 O O . LEU A 1 102 ? 0.563 2.014 -1.341 1.00 95.69 102 LEU A O 1
ATOM 838 N N . LEU A 1 103 ? -0.545 1.478 0.549 1.00 95.12 103 LEU A N 1
ATOM 839 C CA . LEU A 1 103 ? -1.004 2.834 0.837 1.00 95.12 103 LEU A CA 1
ATOM 840 C C . LEU A 1 103 ? 0.164 3.794 1.051 1.00 95.12 103 LEU A C 1
ATOM 842 O O . LEU A 1 103 ? 0.155 4.844 0.426 1.00 95.12 103 LEU A O 1
ATOM 846 N N . GLU A 1 104 ? 1.201 3.422 1.807 1.00 94.00 104 GLU A N 1
ATOM 847 C CA . GLU A 1 104 ? 2.413 4.245 1.983 1.00 94.00 104 GLU A CA 1
ATOM 848 C C . GLU A 1 104 ? 3.036 4.664 0.642 1.00 94.00 104 GLU A C 1
ATOM 850 O O . GLU A 1 104 ? 3.502 5.790 0.474 1.00 94.00 104 GLU A O 1
ATOM 855 N N . VAL A 1 105 ? 3.043 3.754 -0.335 1.00 95.88 105 VAL A N 1
ATOM 856 C CA . VAL A 1 105 ? 3.614 4.016 -1.659 1.00 95.88 105 VAL A CA 1
ATOM 857 C C . VAL A 1 105 ? 2.673 4.869 -2.505 1.00 95.88 105 VAL A C 1
ATOM 859 O O . VAL A 1 105 ? 3.117 5.805 -3.165 1.00 95.88 105 VAL A O 1
ATOM 862 N N . ILE A 1 106 ? 1.374 4.571 -2.503 1.00 94.50 106 ILE A N 1
ATOM 863 C CA . ILE A 1 106 ? 0.384 5.279 -3.326 1.00 94.50 106 ILE A CA 1
ATOM 864 C C . ILE A 1 106 ? 0.101 6.685 -2.784 1.00 94.50 106 ILE A C 1
ATOM 866 O O . ILE A 1 106 ? -0.083 7.614 -3.573 1.00 94.50 106 ILE A O 1
ATOM 870 N N . ALA A 1 107 ? 0.145 6.869 -1.464 1.00 92.50 107 ALA A N 1
ATOM 871 C CA . ALA A 1 107 ? -0.054 8.140 -0.768 1.00 92.50 107 ALA A CA 1
ATOM 872 C C . ALA A 1 107 ? 0.983 9.208 -1.136 1.00 92.50 107 ALA A C 1
ATOM 874 O O . ALA A 1 107 ? 0.706 10.397 -1.003 1.00 92.50 107 ALA A O 1
ATOM 875 N N . LEU A 1 108 ? 2.127 8.817 -1.719 1.00 94.06 108 LEU A N 1
ATOM 876 C CA . LEU A 1 108 ? 3.059 9.759 -2.349 1.00 94.06 108 LEU A CA 1
ATOM 877 C C . LEU A 1 108 ? 2.385 10.618 -3.445 1.00 94.06 108 LEU A C 1
ATOM 879 O O . LEU A 1 108 ? 2.932 11.641 -3.863 1.00 94.06 108 LEU A O 1
ATOM 883 N N . GLN A 1 109 ? 1.214 10.202 -3.940 1.00 95.94 109 GLN A N 1
ATOM 884 C CA . GLN A 1 109 ? 0.243 11.017 -4.669 1.00 95.94 109 GLN A CA 1
ATOM 885 C C . GLN A 1 109 ? -1.094 10.951 -3.930 1.00 95.94 109 GLN A C 1
ATOM 887 O O . GLN A 1 109 ? -1.950 10.126 -4.243 1.00 95.94 109 GLN A O 1
ATOM 892 N N . GLU A 1 110 ? -1.277 11.854 -2.970 1.00 94.75 110 GLU A N 1
ATOM 893 C CA . GLU A 1 110 ? -2.439 11.916 -2.073 1.00 94.75 110 GLU A CA 1
ATOM 894 C C . GLU A 1 110 ? -3.789 11.769 -2.799 1.00 94.75 110 GLU A C 1
ATOM 896 O O . GLU A 1 110 ? -4.663 11.031 -2.351 1.00 94.75 110 GLU A O 1
ATOM 901 N N . THR A 1 111 ? -3.953 12.407 -3.964 1.00 95.75 111 THR A N 1
ATOM 902 C CA . THR A 1 111 ? -5.185 12.319 -4.767 1.00 95.75 111 THR A CA 1
ATOM 903 C C . THR A 1 111 ? -5.475 10.906 -5.268 1.00 95.75 111 THR A C 1
ATOM 905 O O . THR A 1 111 ? -6.632 10.489 -5.268 1.00 95.75 111 THR A O 1
ATOM 908 N N . VAL A 1 112 ? -4.445 10.145 -5.643 1.00 95.44 112 VAL A N 1
ATOM 909 C CA . VAL A 1 112 ? -4.583 8.732 -6.024 1.00 95.44 112 VAL A CA 1
ATOM 910 C C . VAL A 1 112 ? -4.899 7.891 -4.789 1.00 95.44 112 VAL A C 1
ATOM 912 O O . VAL A 1 112 ? -5.789 7.048 -4.849 1.00 95.44 112 VAL A O 1
ATOM 915 N N . GLY A 1 113 ? -4.228 8.143 -3.659 1.00 96.50 113 GLY A N 1
ATOM 916 C CA . GLY A 1 113 ? -4.514 7.461 -2.390 1.00 96.50 113 GLY A CA 1
ATOM 917 C C . GLY A 1 113 ? -5.977 7.621 -1.966 1.00 96.50 113 GLY A C 1
ATOM 918 O O . GLY A 1 113 ? -6.662 6.634 -1.700 1.00 96.50 113 GLY A O 1
ATOM 919 N N . LYS A 1 114 ? -6.495 8.853 -2.023 1.00 96.75 114 LYS A N 1
ATOM 920 C CA . LYS A 1 114 ? -7.911 9.182 -1.794 1.00 96.75 114 LYS A CA 1
ATOM 921 C C . LYS A 1 114 ? -8.851 8.415 -2.719 1.00 96.75 114 LYS A C 1
ATOM 923 O O . LYS A 1 114 ? -9.809 7.796 -2.259 1.00 96.75 114 LYS A O 1
ATOM 928 N N . GLN A 1 115 ? -8.570 8.435 -4.022 1.00 96.88 115 GLN A N 1
ATOM 929 C CA . GLN A 1 115 ? -9.372 7.721 -5.018 1.00 96.88 115 GLN A CA 1
ATOM 930 C C . GLN A 1 115 ? -9.356 6.207 -4.802 1.00 96.88 115 GLN A C 1
ATOM 932 O O . GLN A 1 115 ? -10.388 5.559 -4.963 1.00 96.88 115 GLN A O 1
ATOM 937 N N . LEU A 1 116 ? -8.213 5.639 -4.419 1.00 96.88 116 LEU A N 1
ATOM 938 C CA . LEU A 1 116 ? -8.095 4.218 -4.126 1.00 96.88 116 LEU A CA 1
ATOM 939 C C . LEU A 1 116 ? -8.963 3.830 -2.925 1.00 96.88 116 LEU A C 1
ATOM 941 O O . LEU A 1 116 ? -9.736 2.883 -3.031 1.00 96.88 116 LEU A O 1
ATOM 945 N N . ILE A 1 117 ? -8.898 4.586 -1.825 1.00 97.00 117 ILE A N 1
ATOM 946 C CA . ILE A 1 117 ? -9.710 4.318 -0.627 1.00 97.00 117 ILE A CA 1
ATOM 947 C C . ILE A 1 117 ? -11.206 4.439 -0.928 1.00 97.00 117 ILE A C 1
ATOM 949 O O . ILE A 1 117 ? -11.987 3.607 -0.480 1.00 97.00 117 ILE A O 1
ATOM 953 N N . ASN A 1 118 ? -11.611 5.408 -1.753 1.00 96.69 118 ASN A N 1
ATOM 954 C CA . ASN A 1 118 ? -13.008 5.546 -2.180 1.00 96.69 118 ASN A CA 1
ATOM 955 C C . ASN A 1 118 ? -13.540 4.335 -2.969 1.00 96.69 118 ASN A C 1
ATOM 957 O O . ASN A 1 118 ? -14.752 4.166 -3.061 1.00 96.69 118 ASN A O 1
ATOM 961 N N . ASN A 1 119 ? -12.661 3.506 -3.541 1.00 97.00 119 ASN A N 1
ATOM 962 C CA . ASN A 1 119 ? -13.040 2.274 -4.235 1.00 97.00 119 ASN A CA 1
ATOM 963 C C . ASN A 1 119 ? -13.040 1.033 -3.326 1.00 97.00 119 ASN A C 1
ATOM 965 O O . ASN A 1 119 ? -13.446 -0.039 -3.780 1.00 97.00 119 ASN A O 1
ATOM 969 N N . MET A 1 120 ? -12.576 1.146 -2.078 1.00 96.56 120 MET A N 1
ATOM 970 C CA . MET A 1 120 ? -12.510 0.021 -1.146 1.00 96.56 120 MET A CA 1
ATOM 971 C C . MET A 1 120 ? -13.854 -0.233 -0.466 1.00 96.56 120 MET A C 1
ATOM 973 O O . MET A 1 120 ? -14.564 0.688 -0.062 1.00 96.56 120 MET A O 1
ATOM 977 N N . ASP A 1 121 ? -14.160 -1.509 -0.260 1.00 96.62 121 ASP A N 1
ATOM 978 C CA . ASP A 1 121 ? -15.263 -1.950 0.584 1.00 96.62 121 ASP A CA 1
ATOM 979 C C . ASP A 1 121 ? -14.854 -1.965 2.068 1.00 96.62 121 ASP A C 1
ATOM 981 O O . ASP A 1 121 ? -14.071 -2.806 2.517 1.00 96.62 121 ASP A O 1
ATOM 985 N N . VAL A 1 122 ? -15.408 -1.031 2.843 1.00 95.75 122 VAL A N 1
ATOM 986 C CA . VAL A 1 122 ? -15.110 -0.885 4.274 1.00 95.75 122 VAL A CA 1
ATOM 987 C C . VAL A 1 122 ? -15.459 -2.135 5.093 1.00 95.75 122 VAL A C 1
ATOM 989 O O . VAL A 1 122 ? -14.768 -2.419 6.070 1.00 95.75 122 VAL A O 1
ATOM 992 N N . ASP A 1 123 ? -16.487 -2.898 4.704 1.00 95.31 123 ASP A N 1
ATOM 993 C CA . ASP A 1 123 ? -16.883 -4.123 5.407 1.00 95.31 123 ASP A CA 1
ATOM 994 C C . ASP A 1 123 ? -15.828 -5.211 5.242 1.00 95.31 123 ASP A C 1
ATOM 996 O O . ASP A 1 123 ? -15.411 -5.848 6.211 1.00 95.31 123 ASP A O 1
ATOM 1000 N N . LYS A 1 124 ? -15.311 -5.373 4.024 1.00 94.62 124 LYS A N 1
ATOM 1001 C CA . LYS A 1 124 ? -14.239 -6.337 3.767 1.00 94.62 124 LYS A CA 1
ATOM 1002 C C . LYS A 1 124 ? -12.942 -5.946 4.458 1.00 94.62 124 LYS A C 1
ATOM 1004 O O . LYS A 1 124 ? -12.287 -6.809 5.035 1.00 94.62 124 LYS A O 1
ATOM 1009 N N . ILE A 1 125 ? -12.585 -4.662 4.446 1.00 94.12 125 ILE A N 1
ATOM 1010 C CA . ILE A 1 125 ? -11.389 -4.181 5.151 1.00 94.12 125 ILE A CA 1
ATOM 1011 C C . ILE A 1 125 ? -11.519 -4.416 6.663 1.00 94.12 125 ILE A C 1
ATOM 1013 O O . ILE A 1 125 ? -10.560 -4.885 7.277 1.00 94.12 125 ILE A O 1
ATOM 1017 N N . ALA A 1 126 ? -12.697 -4.184 7.256 1.00 92.06 126 ALA A N 1
ATOM 1018 C CA . ALA A 1 126 ? -12.945 -4.476 8.670 1.00 92.06 126 ALA A CA 1
ATOM 1019 C C . ALA A 1 126 ? -12.704 -5.960 9.000 1.00 92.06 126 ALA A C 1
ATOM 1021 O O . ALA A 1 126 ? -11.947 -6.269 9.920 1.00 92.06 126 ALA A O 1
ATOM 1022 N N . LEU A 1 127 ? -13.243 -6.877 8.185 1.00 90.00 127 LEU A N 1
ATOM 1023 C CA . LEU A 1 127 ? -13.034 -8.322 8.355 1.00 90.00 127 LEU A CA 1
ATOM 1024 C C . LEU A 1 127 ? -11.549 -8.715 8.300 1.00 90.00 127 LEU A C 1
ATOM 1026 O O . LEU A 1 127 ? -11.094 -9.552 9.084 1.00 90.00 127 LEU A O 1
ATOM 1030 N N . ARG A 1 128 ? -10.772 -8.110 7.391 1.00 87.00 128 ARG A N 1
ATOM 1031 C CA . ARG A 1 128 ? -9.325 -8.372 7.274 1.00 87.00 128 ARG A CA 1
ATOM 1032 C C . ARG A 1 128 ? -8.547 -7.860 8.480 1.00 87.00 128 ARG A C 1
ATOM 1034 O O . ARG A 1 128 ? -7.644 -8.546 8.959 1.00 87.00 128 ARG A O 1
ATOM 1041 N N . ILE A 1 129 ? -8.914 -6.687 8.986 1.00 81.38 129 ILE A N 1
ATOM 1042 C CA . ILE A 1 129 ? -8.312 -6.086 10.178 1.00 81.38 129 ILE A CA 1
ATOM 1043 C C . ILE A 1 129 ? -8.557 -6.954 11.416 1.00 81.38 129 ILE A C 1
ATOM 1045 O O . ILE A 1 129 ? -7.622 -7.239 12.168 1.00 81.38 129 ILE A O 1
ATOM 1049 N N . ASP A 1 130 ? -9.780 -7.449 11.601 1.00 81.38 130 ASP A N 1
ATOM 1050 C CA . ASP A 1 130 ? -10.105 -8.288 12.754 1.00 81.38 130 ASP A CA 1
ATOM 1051 C C . ASP A 1 130 ? -9.356 -9.630 12.720 1.00 81.38 130 ASP A C 1
ATOM 1053 O O . ASP A 1 130 ? -8.992 -10.162 13.778 1.00 81.38 130 ASP A O 1
ATOM 1057 N N . ALA A 1 131 ? -9.087 -10.168 11.528 1.00 83.56 131 ALA A N 1
ATOM 1058 C CA . ALA A 1 131 ? -8.364 -11.423 11.330 1.00 83.56 131 ALA A CA 1
ATOM 1059 C C . ALA A 1 131 ? -6.837 -11.317 11.530 1.00 83.56 131 ALA A C 1
ATOM 1061 O O . ALA A 1 131 ? -6.208 -12.320 11.859 1.00 83.56 131 ALA A O 1
ATOM 1062 N N . GLY A 1 132 ? -6.234 -10.136 11.353 1.00 78.62 132 GLY A N 1
ATOM 1063 C CA . GLY A 1 132 ? -4.777 -9.960 11.412 1.00 78.62 132 GLY A CA 1
ATOM 1064 C C . GLY A 1 132 ? -4.193 -10.118 12.827 1.00 78.62 132 GLY A C 1
ATOM 1065 O O . GLY A 1 132 ? -4.796 -9.610 13.775 1.00 78.62 132 GLY A O 1
ATOM 1066 N N . PRO A 1 133 ? -3.041 -10.790 13.010 1.00 75.19 133 PRO A N 1
ATOM 1067 C CA . PRO A 1 133 ? -2.440 -10.973 14.333 1.00 75.19 133 PRO A CA 1
ATOM 1068 C C . PRO A 1 133 ? -1.734 -9.710 14.853 1.00 75.19 133 PRO A C 1
ATOM 1070 O O . PRO A 1 133 ? -1.763 -9.457 16.053 1.00 75.19 133 PRO A O 1
ATOM 1073 N N . ASP A 1 134 ? -1.159 -8.898 13.962 1.00 83.50 134 ASP A N 1
ATOM 1074 C CA . ASP A 1 134 ? -0.230 -7.832 14.345 1.00 83.50 134 ASP A CA 1
ATOM 1075 C C . ASP A 1 134 ? -0.929 -6.488 14.594 1.00 83.50 134 ASP A C 1
ATOM 1077 O O . ASP A 1 134 ? -1.617 -5.942 13.724 1.00 83.50 134 ASP A O 1
ATOM 1081 N N . VAL A 1 135 ? -0.693 -5.903 15.771 1.00 86.31 135 VAL A N 1
ATOM 1082 C CA . VAL A 1 135 ? -1.296 -4.623 16.173 1.00 86.31 135 VAL A CA 1
ATOM 1083 C C . VAL A 1 135 ? -0.651 -3.436 15.466 1.00 86.31 135 VAL A C 1
ATOM 1085 O O . VAL A 1 135 ? -1.351 -2.539 15.006 1.00 86.31 135 VAL A O 1
ATOM 1088 N N . LEU A 1 136 ? 0.679 -3.400 15.364 1.00 85.94 136 LEU A N 1
ATOM 1089 C CA . LEU A 1 136 ? 1.376 -2.237 14.809 1.00 85.94 136 LEU A CA 1
ATOM 1090 C C . LEU A 1 136 ? 0.997 -1.953 13.337 1.00 85.94 136 LEU A C 1
ATOM 1092 O O . LEU A 1 136 ? 0.638 -0.811 13.044 1.00 85.94 136 LEU A O 1
ATOM 1096 N N . PRO A 1 137 ? 0.987 -2.939 12.415 1.00 86.50 137 PRO A N 1
ATOM 1097 C CA . PRO A 1 137 ? 0.532 -2.711 11.043 1.00 86.50 137 PRO A CA 1
ATOM 1098 C C . PRO A 1 137 ? -0.918 -2.229 10.958 1.00 86.50 137 PRO A C 1
ATOM 1100 O O . PRO A 1 137 ? -1.241 -1.406 10.107 1.00 86.50 137 PRO A O 1
ATOM 1103 N N . LEU A 1 138 ? -1.783 -2.705 11.857 1.00 86.44 138 LEU A N 1
ATOM 1104 C CA . LEU A 1 138 ? -3.175 -2.273 11.949 1.00 86.44 138 LEU A CA 1
ATOM 1105 C C . LEU A 1 138 ? -3.279 -0.801 12.357 1.00 86.44 138 LEU A C 1
ATOM 1107 O O . LEU A 1 138 ? -4.045 -0.053 11.753 1.00 86.44 138 LEU A O 1
ATOM 1111 N N . ILE A 1 139 ? -2.506 -0.367 13.352 1.00 87.75 139 ILE A N 1
ATOM 1112 C CA . ILE A 1 139 ? -2.523 1.027 13.810 1.00 87.75 139 ILE A CA 1
ATOM 1113 C C . ILE A 1 139 ? -1.978 1.967 12.732 1.00 87.75 139 ILE A C 1
ATOM 1115 O O . ILE A 1 139 ? -2.613 2.983 12.452 1.00 87.75 139 ILE A O 1
ATOM 1119 N N . ASN A 1 140 ? -0.892 1.589 12.052 1.00 89.50 140 ASN A N 1
ATOM 1120 C CA . ASN A 1 140 ? -0.364 2.352 10.916 1.00 89.50 140 ASN A CA 1
ATOM 1121 C C . ASN A 1 140 ? -1.381 2.435 9.767 1.00 89.50 140 ASN A C 1
ATOM 1123 O O . ASN A 1 140 ? -1.554 3.487 9.154 1.00 89.50 140 ASN A O 1
ATOM 1127 N N . LEU A 1 141 ? -2.104 1.343 9.504 1.00 91.50 141 LEU A N 1
ATOM 1128 C CA . LEU A 1 141 ? -3.151 1.317 8.489 1.00 91.50 141 LEU A CA 1
ATOM 1129 C C . LEU A 1 141 ? -4.297 2.281 8.830 1.00 91.50 141 LEU A C 1
ATOM 1131 O O . LEU A 1 141 ? -4.757 3.028 7.967 1.00 91.50 141 LEU A O 1
ATOM 1135 N N . LEU A 1 142 ? -4.752 2.286 10.086 1.00 89.44 142 LEU A N 1
ATOM 1136 C CA . LEU A 1 142 ? -5.778 3.218 10.557 1.00 89.44 142 LEU A CA 1
ATOM 1137 C C . LEU A 1 142 ? -5.310 4.673 10.462 1.00 89.44 142 LEU A C 1
ATOM 1139 O O . LEU A 1 142 ? -6.093 5.534 10.062 1.00 89.44 142 LEU A O 1
ATOM 1143 N N . GLU A 1 143 ? -4.051 4.949 10.798 1.00 89.50 143 GLU A N 1
ATOM 1144 C CA . GLU A 1 143 ? -3.451 6.274 10.647 1.00 89.50 143 GLU A CA 1
ATOM 1145 C C . GLU A 1 143 ? -3.456 6.728 9.182 1.00 89.50 143 GLU A C 1
ATOM 1147 O O . GLU A 1 143 ? -4.012 7.787 8.888 1.00 89.50 143 GLU A O 1
ATOM 1152 N N . ASN A 1 144 ? -2.977 5.881 8.264 1.00 91.94 144 ASN A N 1
ATOM 1153 C CA . ASN A 1 144 ? -2.998 6.142 6.823 1.00 91.94 144 ASN A CA 1
ATOM 1154 C C . ASN A 1 144 ? -4.418 6.381 6.289 1.00 91.94 144 ASN A C 1
ATOM 1156 O O . ASN A 1 144 ? -4.642 7.297 5.495 1.00 91.94 144 ASN A O 1
ATOM 1160 N N . PHE A 1 145 ? -5.404 5.593 6.729 1.00 93.94 145 PHE A N 1
ATOM 1161 C CA . PHE A 1 145 ? -6.794 5.838 6.349 1.00 93.94 145 PHE A CA 1
ATOM 1162 C C . PHE A 1 145 ? -7.302 7.175 6.873 1.00 93.94 145 PHE A C 1
ATOM 1164 O O . PHE A 1 145 ? -8.005 7.859 6.144 1.00 93.94 145 PHE A O 1
ATOM 1171 N N . MET A 1 146 ? -6.963 7.567 8.098 1.00 90.38 146 MET A N 1
ATOM 1172 C CA . MET A 1 146 ? -7.410 8.842 8.660 1.00 90.38 146 MET A CA 1
ATOM 1173 C C . MET A 1 146 ? -6.788 10.047 7.954 1.00 90.38 146 MET A C 1
ATOM 1175 O O . MET A 1 146 ? -7.482 11.036 7.743 1.00 90.38 146 MET A O 1
ATOM 1179 N N . GLU A 1 147 ? -5.520 9.957 7.551 1.00 90.50 147 GLU A N 1
ATOM 1180 C CA . GLU A 1 147 ? -4.845 11.018 6.794 1.00 90.50 147 GLU A CA 1
ATOM 1181 C C . GLU A 1 147 ? -5.405 11.168 5.377 1.00 90.50 147 GLU A C 1
ATOM 1183 O O . GLU A 1 147 ? -5.617 12.278 4.890 1.00 90.50 147 GLU A O 1
ATOM 1188 N N . LEU A 1 148 ? -5.671 10.047 4.705 1.00 93.31 148 LEU A N 1
ATOM 1189 C CA . LEU A 1 148 ? -6.124 10.068 3.319 1.00 93.31 148 LEU A CA 1
ATOM 1190 C C . LEU A 1 148 ? -7.643 10.235 3.203 1.00 93.31 148 LEU A C 1
ATOM 1192 O O . LEU A 1 148 ? -8.111 10.915 2.297 1.00 93.31 148 LEU A O 1
ATOM 1196 N N . ASN A 1 149 ? -8.431 9.611 4.076 1.00 95.19 149 ASN A N 1
ATOM 1197 C CA . ASN A 1 149 ? -9.891 9.603 4.018 1.00 95.19 149 ASN A CA 1
ATOM 1198 C C . ASN A 1 149 ? -10.509 9.366 5.407 1.00 95.19 149 ASN A C 1
ATOM 1200 O O . ASN A 1 149 ? -10.887 8.249 5.777 1.00 95.19 149 ASN A O 1
ATOM 1204 N N . GLU A 1 150 ? -10.640 10.452 6.165 1.00 91.88 150 GLU A N 1
ATOM 1205 C CA . GLU A 1 150 ? -11.168 10.434 7.528 1.00 91.88 150 GLU A CA 1
ATOM 1206 C C . GLU A 1 150 ? -12.556 9.774 7.628 1.00 91.88 150 GLU A C 1
ATOM 1208 O O . GLU A 1 150 ? -12.811 8.996 8.549 1.00 91.88 150 GLU A O 1
ATOM 1213 N N . ASP A 1 151 ? -13.442 10.007 6.657 1.00 93.19 151 ASP A N 1
ATOM 1214 C CA . ASP A 1 151 ? -14.779 9.407 6.634 1.00 93.19 151 ASP A CA 1
ATOM 1215 C C . ASP A 1 151 ? -14.732 7.884 6.490 1.00 93.19 151 ASP A C 1
ATOM 1217 O O . ASP A 1 151 ? -15.473 7.166 7.174 1.00 93.19 151 ASP A O 1
ATOM 1221 N N . PHE A 1 152 ? -13.860 7.370 5.619 1.00 94.75 152 PHE A N 1
ATOM 1222 C CA . PHE A 1 152 ? -13.632 5.934 5.486 1.00 94.75 152 PHE A CA 1
ATOM 1223 C C . PHE A 1 152 ? -13.087 5.352 6.790 1.00 94.75 152 PHE A C 1
ATOM 1225 O O . PHE A 1 152 ? -13.620 4.360 7.289 1.00 94.75 152 PHE A O 1
ATOM 1232 N N . ALA A 1 153 ? -12.089 6.003 7.392 1.00 92.69 153 ALA A N 1
ATOM 1233 C CA . ALA A 1 153 ? -11.514 5.564 8.656 1.00 92.69 153 ALA A CA 1
ATOM 1234 C C . ALA A 1 153 ? -12.546 5.542 9.795 1.00 92.69 153 ALA A C 1
ATOM 1236 O O . ALA A 1 153 ? -12.629 4.571 10.545 1.00 92.69 153 ALA A O 1
ATOM 1237 N N . ARG A 1 154 ? -13.405 6.563 9.892 1.00 90.56 154 ARG A N 1
ATOM 1238 C CA . ARG A 1 154 ? -14.507 6.615 10.867 1.00 90.56 154 ARG A CA 1
ATOM 1239 C C . ARG A 1 154 ? -15.515 5.488 10.646 1.00 90.56 154 ARG A C 1
ATOM 1241 O O . ARG A 1 154 ? -15.979 4.882 11.613 1.00 90.56 154 ARG A O 1
ATOM 1248 N N . LYS A 1 155 ? -15.871 5.188 9.392 1.00 94.00 155 LYS A N 1
ATOM 1249 C CA . LYS A 1 155 ? -16.744 4.048 9.056 1.00 94.00 155 LYS A CA 1
ATOM 1250 C C . LYS A 1 155 ? -16.091 2.719 9.438 1.00 94.00 155 LYS A C 1
ATOM 1252 O O . LYS A 1 155 ? -16.766 1.861 10.002 1.00 94.00 155 LYS A O 1
ATOM 1257 N N . LEU A 1 156 ? -14.790 2.580 9.201 1.00 92.56 156 LEU A N 1
ATOM 1258 C CA . LEU A 1 156 ? -14.010 1.400 9.554 1.00 92.56 156 LEU A CA 1
ATOM 1259 C C . 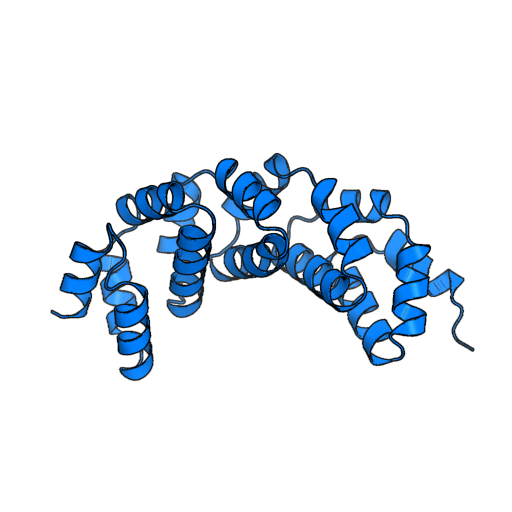LEU A 1 156 ? -13.951 1.190 11.075 1.00 92.56 15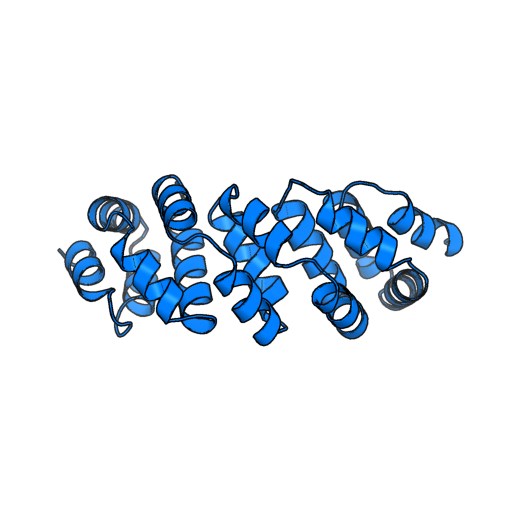6 LEU A C 1
ATOM 1261 O O . LEU A 1 156 ? -14.317 0.124 11.559 1.00 92.56 156 LEU A O 1
ATOM 1265 N N . LEU A 1 157 ? -13.619 2.230 11.847 1.00 89.50 157 LEU A N 1
ATOM 1266 C CA . LEU A 1 157 ? -13.595 2.202 13.319 1.00 89.50 157 LEU A CA 1
ATOM 1267 C C . LEU A 1 157 ? -14.955 1.835 13.941 1.00 89.50 157 LEU A C 1
ATOM 1269 O O . LEU A 1 157 ? -15.031 1.284 15.045 1.00 89.50 157 LEU A O 1
ATOM 1273 N N . LYS A 1 158 ? -16.062 2.135 13.255 1.00 90.25 158 LYS A N 1
ATOM 1274 C CA . LYS A 1 158 ? -17.402 1.714 13.687 1.00 90.25 158 LYS A CA 1
ATOM 1275 C C . LYS A 1 158 ? -17.644 0.216 13.486 1.00 90.25 158 LYS A C 1
ATOM 1277 O O . LYS A 1 158 ? -18.413 -0.336 14.267 1.00 90.25 158 LYS A O 1
ATOM 1282 N N . LYS A 1 159 ? -17.004 -0.407 12.493 1.00 92.38 159 LYS A N 1
ATOM 1283 C CA . LYS A 1 159 ? -17.212 -1.810 12.099 1.00 92.38 159 LYS A CA 1
ATOM 1284 C C . LYS A 1 159 ? -16.270 -2.799 12.781 1.00 92.38 159 LYS A C 1
ATOM 1286 O O . LYS A 1 159 ? -16.688 -3.922 13.018 1.00 92.38 159 LYS A O 1
ATOM 1291 N N . ILE A 1 160 ? -15.047 -2.387 13.107 1.00 89.94 160 ILE A N 1
ATOM 1292 C CA . ILE A 1 160 ? -14.084 -3.262 13.791 1.00 89.94 160 ILE A CA 1
ATOM 1293 C C . ILE A 1 160 ? -14.539 -3.624 15.210 1.00 89.94 160 ILE A C 1
ATOM 1295 O O . ILE A 1 160 ? -15.149 -2.806 15.920 1.00 89.94 160 ILE A O 1
ATOM 1299 N N . ASP A 1 161 ? -14.170 -4.826 15.646 1.00 89.56 161 ASP A N 1
ATOM 1300 C CA . ASP A 1 161 ? -14.385 -5.282 17.015 1.00 89.56 161 ASP A CA 1
ATOM 1301 C C . ASP A 1 161 ? -13.413 -4.572 17.974 1.00 89.56 161 ASP A C 1
ATOM 1303 O O . ASP A 1 161 ? -12.219 -4.874 18.065 1.00 89.56 161 ASP A O 1
ATOM 1307 N N . LYS A 1 162 ? -13.947 -3.599 18.718 1.00 86.38 162 LYS A N 1
ATOM 1308 C CA . LYS A 1 162 ? -13.177 -2.783 19.668 1.00 86.38 162 LYS A CA 1
ATOM 1309 C C . LYS A 1 162 ? -12.653 -3.596 20.848 1.00 86.38 162 LYS A C 1
ATOM 1311 O O . LYS A 1 162 ? -11.636 -3.214 21.415 1.00 86.38 162 LYS A O 1
ATOM 1316 N N . GLU A 1 163 ? -13.333 -4.670 21.241 1.00 89.38 163 GLU A N 1
ATOM 1317 C CA . GLU A 1 163 ? -12.904 -5.525 22.354 1.00 89.38 163 GLU A CA 1
ATOM 1318 C C . GLU A 1 163 ? -11.743 -6.398 21.931 1.00 89.38 163 GLU A C 1
ATOM 1320 O O . GLU A 1 163 ? -10.711 -6.428 22.603 1.00 89.38 163 GLU A O 1
ATOM 1325 N N . LYS A 1 164 ? -11.868 -7.019 20.758 1.00 88.69 164 LYS A N 1
ATOM 1326 C CA . LYS A 1 164 ? -10.781 -7.778 20.152 1.00 88.69 164 LYS A CA 1
ATOM 1327 C C . LYS A 1 164 ? -9.556 -6.898 19.919 1.00 88.69 164 LYS A C 1
ATOM 1329 O O . LYS A 1 164 ? -8.446 -7.297 20.266 1.00 88.69 164 LYS A O 1
ATOM 1334 N N . LEU A 1 165 ? -9.740 -5.696 19.372 1.00 87.69 165 LEU A N 1
ATOM 1335 C CA . LEU A 1 165 ? -8.634 -4.772 19.133 1.00 87.69 165 LEU A CA 1
ATOM 1336 C C . LEU A 1 165 ? -7.990 -4.288 20.440 1.00 87.69 165 LEU A C 1
ATOM 1338 O O . LEU A 1 165 ? -6.766 -4.327 20.554 1.00 87.69 165 LEU A O 1
ATOM 1342 N N . ALA A 1 166 ? -8.782 -3.893 21.442 1.00 89.06 166 ALA A N 1
ATOM 1343 C CA . ALA A 1 166 ? -8.253 -3.502 22.749 1.00 89.06 166 ALA A CA 1
ATOM 1344 C C . ALA A 1 166 ? -7.478 -4.649 23.414 1.00 89.06 166 ALA A C 1
ATOM 1346 O O .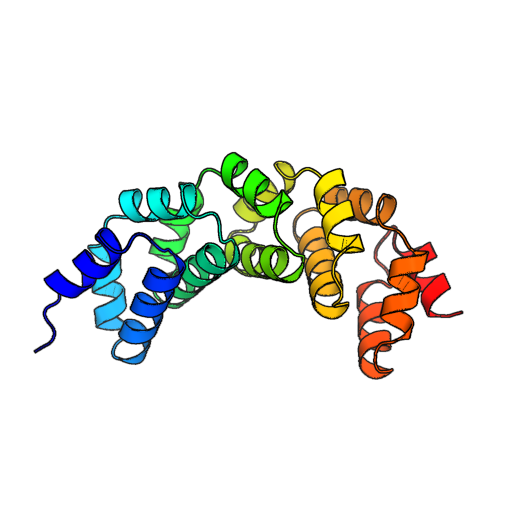 ALA A 1 166 ? -6.381 -4.431 23.921 1.00 89.06 166 ALA A O 1
ATOM 1347 N N . SER A 1 167 ? -7.998 -5.880 23.348 1.00 90.81 167 SER A N 1
ATOM 1348 C CA . SER A 1 167 ? -7.324 -7.074 23.870 1.00 90.81 167 SER A CA 1
ATOM 1349 C C . SER A 1 167 ? -5.955 -7.286 23.220 1.00 90.81 167 SER A C 1
ATOM 1351 O O . SER A 1 167 ? -4.971 -7.465 23.936 1.00 90.81 167 SER A O 1
ATOM 1353 N N . LYS A 1 168 ? -5.862 -7.178 21.886 1.00 89.81 168 LYS A N 1
ATOM 1354 C CA . LYS A 1 168 ? -4.577 -7.270 21.172 1.00 89.81 168 LYS A CA 1
ATOM 1355 C C . LYS A 1 168 ? -3.615 -6.157 21.604 1.00 89.81 168 LYS A C 1
ATOM 1357 O O . LYS A 1 168 ? -2.475 -6.433 21.951 1.00 89.81 168 LYS A O 1
ATOM 1362 N N . ILE A 1 169 ? -4.078 -4.906 21.669 1.00 90.25 169 ILE A N 1
ATOM 1363 C CA . ILE A 1 169 ? -3.257 -3.760 22.106 1.00 90.25 169 ILE A CA 1
ATOM 1364 C C . ILE A 1 169 ? -2.760 -3.938 23.553 1.00 90.25 169 ILE A C 1
ATOM 1366 O O . ILE A 1 169 ? -1.633 -3.566 23.883 1.00 90.25 169 ILE A O 1
ATOM 1370 N N . ASN A 1 170 ? -3.572 -4.538 24.422 1.00 90.69 170 ASN A N 1
ATOM 1371 C CA . ASN A 1 170 ? -3.215 -4.801 25.814 1.00 90.69 170 ASN A CA 1
ATOM 1372 C C . ASN A 1 170 ? -2.187 -5.928 25.992 1.00 90.69 170 ASN A C 1
ATOM 1374 O O . ASN A 1 170 ? -1.587 -6.027 27.066 1.00 90.69 170 ASN A O 1
ATOM 1378 N N . GLN A 1 171 ? -1.935 -6.725 24.955 1.00 91.94 171 GLN A N 1
ATOM 1379 C CA . GLN A 1 171 ? -0.850 -7.708 24.924 1.00 91.94 171 GLN A CA 1
ATOM 1380 C C . GLN A 1 171 ? 0.484 -7.088 24.476 1.00 91.94 171 GLN A C 1
ATOM 1382 O O . GLN A 1 171 ? 1.538 -7.675 24.708 1.00 91.94 171 GLN A O 1
ATOM 1387 N N . GLU A 1 172 ? 0.465 -5.883 23.897 1.00 93.31 172 GLU A N 1
ATOM 1388 C CA . GLU A 1 172 ? 1.674 -5.215 23.417 1.00 93.31 172 GLU A CA 1
ATOM 1389 C C . GLU A 1 172 ? 2.517 -4.606 24.555 1.00 93.31 172 GLU A C 1
ATOM 1391 O O . GLU A 1 172 ? 1.976 -4.176 25.595 1.00 93.31 172 GLU A O 1
ATOM 1396 N N . PRO A 1 173 ? 3.846 -4.476 24.345 1.00 94.00 173 PRO A N 1
ATOM 1397 C CA . PRO A 1 173 ? 4.744 -3.771 25.250 1.00 94.00 173 PRO A CA 1
ATOM 1398 C C . PRO A 1 173 ? 4.243 -2.367 25.615 1.00 94.00 173 PRO A C 1
ATOM 1400 O O . PRO A 1 173 ? 3.690 -1.635 24.791 1.00 94.00 173 PRO A O 1
ATOM 1403 N N . LYS A 1 174 ? 4.481 -1.946 26.864 1.00 92.38 174 LYS A N 1
ATOM 1404 C CA . LYS A 1 174 ? 3.979 -0.673 27.422 1.00 92.38 174 LYS A CA 1
ATOM 1405 C C . LYS A 1 174 ? 4.312 0.551 26.557 1.00 92.38 174 LYS A C 1
ATOM 1407 O O . LYS A 1 174 ? 3.491 1.458 26.430 1.00 92.38 174 LYS A O 1
ATOM 1412 N N . ASN A 1 175 ? 5.509 0.595 25.974 1.00 91.69 175 ASN A N 1
ATOM 1413 C CA . ASN A 1 175 ? 5.938 1.664 25.069 1.00 91.69 175 ASN A CA 1
ATOM 1414 C C . ASN A 1 175 ? 5.098 1.703 23.785 1.00 91.69 175 ASN A C 1
ATOM 1416 O O . ASN A 1 175 ? 4.668 2.785 23.386 1.00 91.69 175 ASN A O 1
ATOM 1420 N N . LEU A 1 176 ? 4.825 0.544 23.181 1.00 89.19 176 LEU A N 1
ATOM 1421 C CA . LEU A 1 176 ? 3.987 0.445 21.991 1.00 89.19 176 LEU A CA 1
ATOM 1422 C C . LEU A 1 176 ? 2.536 0.815 22.317 1.00 89.19 176 LEU A C 1
ATOM 1424 O O . LEU A 1 176 ? 1.963 1.664 21.646 1.00 89.19 176 LEU A O 1
ATOM 1428 N N . ARG A 1 177 ? 1.972 0.307 23.417 1.00 91.62 177 ARG A N 1
ATOM 1429 C CA . ARG A 1 177 ? 0.628 0.696 23.877 1.00 91.62 177 ARG A CA 1
ATOM 1430 C C . ARG A 1 177 ? 0.483 2.203 24.079 1.00 91.62 177 ARG A C 1
ATOM 1432 O O . ARG A 1 177 ? -0.495 2.791 23.631 1.00 91.62 177 ARG A O 1
ATOM 1439 N N . LYS A 1 178 ? 1.475 2.848 24.705 1.00 89.94 178 LYS A N 1
ATOM 1440 C CA . LYS A 1 178 ? 1.493 4.309 24.892 1.00 89.94 178 LYS A CA 1
ATOM 1441 C C . LYS A 1 178 ? 1.531 5.056 23.556 1.00 89.94 178 LYS A C 1
ATOM 1443 O O . LYS A 1 178 ? 0.866 6.078 23.417 1.00 89.94 178 LYS A O 1
ATOM 1448 N N . TYR A 1 179 ? 2.299 4.561 22.585 1.00 89.06 179 TYR A N 1
ATOM 1449 C CA . TYR A 1 179 ? 2.304 5.109 21.228 1.00 89.06 179 TYR A CA 1
ATOM 1450 C C . TYR A 1 179 ? 0.931 4.961 20.560 1.00 89.06 179 TYR A C 1
ATOM 1452 O O . TYR A 1 179 ? 0.403 5.943 20.051 1.00 89.06 179 TYR A O 1
ATOM 1460 N N . ILE A 1 180 ? 0.313 3.783 20.647 1.00 88.00 180 ILE A N 1
ATOM 1461 C CA . ILE A 1 180 ? -1.008 3.509 20.068 1.00 88.00 180 ILE A CA 1
ATOM 1462 C C . ILE A 1 180 ? -2.074 4.420 20.678 1.00 88.00 180 ILE A C 1
ATOM 1464 O O . ILE A 1 180 ? -2.817 5.068 19.946 1.00 88.00 180 ILE A O 1
ATOM 1468 N N . LEU A 1 181 ? -2.105 4.535 22.008 1.00 87.69 181 LEU A N 1
ATOM 1469 C CA . LEU A 1 181 ? -2.985 5.473 22.701 1.00 87.69 181 LEU A CA 1
ATOM 1470 C C . LEU A 1 181 ? -2.756 6.902 22.209 1.00 87.69 181 LEU A C 1
ATOM 1472 O O . LEU A 1 181 ? -3.715 7.591 21.911 1.00 87.69 181 LEU A O 1
ATOM 1476 N N . LYS A 1 182 ? -1.504 7.340 22.035 1.00 87.38 182 LYS A N 1
ATOM 1477 C CA . LYS A 1 182 ? -1.206 8.673 21.489 1.00 87.38 182 LYS A CA 1
ATOM 1478 C C . LYS A 1 182 ? -1.741 8.862 20.063 1.00 87.38 182 LYS A C 1
ATOM 1480 O O . LYS A 1 182 ? -2.233 9.942 19.762 1.00 87.38 182 LYS A O 1
ATOM 1485 N N . VAL A 1 183 ? -1.629 7.853 19.197 1.00 83.44 183 VAL A N 1
ATOM 1486 C CA . VAL A 1 183 ? -2.126 7.910 17.809 1.00 83.44 183 VAL A CA 1
ATOM 1487 C C . VAL A 1 183 ? -3.653 7.979 17.772 1.00 83.44 183 VAL A C 1
ATOM 1489 O O . VAL A 1 183 ? -4.214 8.714 16.961 1.00 83.44 183 VAL A O 1
ATOM 1492 N N . LEU A 1 184 ? -4.324 7.226 18.648 1.00 83.50 184 LEU A N 1
ATOM 1493 C CA . LEU A 1 184 ? -5.783 7.151 18.707 1.00 83.50 184 LEU A CA 1
ATOM 1494 C C . LEU A 1 184 ? -6.408 8.338 19.453 1.00 83.50 184 LEU A C 1
ATOM 1496 O O . LEU A 1 184 ? -7.480 8.804 19.063 1.00 83.50 184 LEU A O 1
ATOM 1500 N N . SER A 1 185 ? -5.763 8.833 20.508 1.00 82.75 185 SER A N 1
ATOM 1501 C CA . SER A 1 185 ? -6.254 9.931 21.341 1.00 82.75 185 SER A CA 1
ATOM 1502 C C . SER A 1 185 ? -6.367 11.225 20.542 1.00 82.75 185 SER A C 1
ATOM 1504 O O . SER A 1 185 ? -5.413 11.684 19.922 1.00 82.75 185 SER A O 1
ATOM 1506 N N . GLY A 1 186 ? -7.556 11.828 20.572 1.00 73.69 186 GLY A N 1
ATOM 1507 C CA . GLY A 1 186 ? -7.867 13.047 19.821 1.00 73.69 186 GLY A CA 1
ATOM 1508 C C . GLY A 1 186 ? -8.397 12.802 18.407 1.00 73.69 186 GLY A C 1
ATOM 1509 O O . GLY A 1 186 ? -8.761 13.762 17.732 1.00 73.69 186 GLY A O 1
ATOM 1510 N N . ARG A 1 187 ? -8.498 11.543 17.959 1.00 79.31 187 ARG A N 1
ATOM 1511 C CA . ARG A 1 187 ? -9.154 11.196 16.693 1.00 79.31 187 ARG A CA 1
ATOM 1512 C C . ARG A 1 187 ? -10.594 10.777 16.956 1.00 79.31 187 ARG A C 1
ATOM 1514 O O . ARG A 1 187 ? -10.865 9.917 17.783 1.00 79.31 187 ARG A O 1
ATOM 1521 N N . SER A 1 188 ? -11.539 11.394 16.264 1.00 73.38 188 SER A N 1
ATOM 1522 C CA . SER A 1 188 ? -12.951 11.127 16.531 1.00 73.38 188 SER A CA 1
ATOM 1523 C C . SER A 1 188 ? -13.341 9.693 16.156 1.00 73.38 188 SER A C 1
ATOM 1525 O O . SER A 1 188 ? -12.992 9.197 15.083 1.00 73.38 188 SER A O 1
ATOM 1527 N N . GLY A 1 189 ? -14.114 9.039 17.023 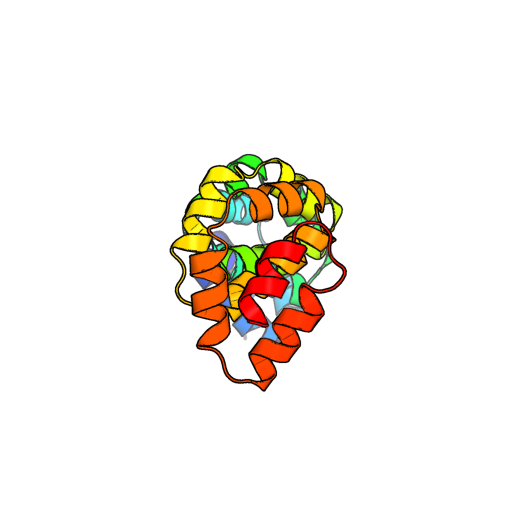1.00 72.81 189 GLY A N 1
ATOM 1528 C CA . GLY A 1 189 ? -14.555 7.653 16.851 1.00 72.81 189 GLY A CA 1
ATOM 1529 C C . GLY A 1 189 ? -13.649 6.614 17.516 1.00 72.81 189 GLY A C 1
ATOM 1530 O O . GLY A 1 189 ? -13.980 5.424 17.482 1.00 72.81 189 GLY A O 1
ATOM 1531 N N . THR A 1 190 ? -12.540 7.031 18.136 1.00 81.38 190 THR A N 1
ATOM 1532 C CA . THR A 1 190 ? -11.648 6.153 18.910 1.00 81.38 190 THR A CA 1
ATOM 1533 C C . THR A 1 190 ? -11.949 6.165 20.410 1.00 81.38 190 THR A C 1
ATOM 1535 O O . THR A 1 190 ? -11.392 5.347 21.131 1.00 81.38 190 THR A O 1
ATOM 1538 N N . GLU A 1 191 ? -12.863 7.008 20.903 1.00 83.88 191 GLU A N 1
ATOM 1539 C CA . GLU A 1 191 ? -13.039 7.292 22.337 1.00 83.88 191 GLU A CA 1
ATOM 1540 C C . GLU A 1 191 ? -13.349 6.019 23.138 1.00 83.88 191 GLU A C 1
ATOM 1542 O O . GLU A 1 191 ? -12.730 5.745 24.164 1.00 83.88 191 GLU A O 1
ATOM 1547 N N . LYS A 1 192 ? -14.253 5.182 22.610 1.00 77.62 192 LYS A N 1
ATOM 1548 C CA . LYS A 1 192 ? -14.609 3.883 23.207 1.00 77.62 192 LYS A CA 1
ATOM 1549 C C . LYS A 1 192 ? -13.479 2.851 23.149 1.00 77.62 192 LYS A C 1
ATOM 1551 O O . LYS A 1 192 ? -13.479 1.910 23.935 1.00 77.62 192 LYS A O 1
ATOM 1556 N N . LEU A 1 193 ? -12.584 2.956 22.166 1.00 80.88 193 LEU A N 1
ATOM 1557 C CA . LEU A 1 193 ? -11.435 2.061 22.036 1.00 80.88 193 LEU A CA 1
ATOM 1558 C C . LEU A 1 193 ? -10.343 2.474 23.028 1.00 80.88 193 LEU A C 1
ATOM 1560 O O . LEU A 1 193 ? -9.863 1.629 23.775 1.00 80.88 193 LEU A O 1
ATOM 1564 N N . THR A 1 194 ? -10.025 3.769 23.097 1.00 82.31 194 THR A N 1
ATOM 1565 C CA . THR A 1 194 ? -9.074 4.342 24.059 1.00 82.31 194 THR A CA 1
ATOM 1566 C C . THR A 1 194 ? -9.474 4.001 25.495 1.00 82.31 194 THR A C 1
ATOM 1568 O O . THR A 1 194 ? -8.658 3.451 26.229 1.00 82.31 194 THR A O 1
ATOM 1571 N N . SER A 1 195 ? -10.754 4.170 25.860 1.00 80.94 195 SER A N 1
ATOM 1572 C CA . SER A 1 195 ? -11.237 3.834 27.208 1.00 80.94 195 SER A CA 1
ATOM 1573 C C . SER A 1 195 ? -11.086 2.352 27.573 1.00 80.94 195 SER A C 1
ATOM 1575 O O . SER A 1 195 ? -10.913 2.033 28.741 1.00 80.94 195 SER A O 1
ATOM 1577 N N . LYS A 1 196 ? -11.165 1.439 26.591 1.00 85.62 196 LYS A N 1
ATOM 1578 C CA . LYS A 1 196 ? -10.992 -0.015 26.796 1.00 85.62 196 LYS A CA 1
ATOM 1579 C C . LYS A 1 196 ? -9.521 -0.443 26.897 1.00 85.62 196 LYS A C 1
ATOM 1581 O O . LYS A 1 196 ? -9.236 -1.532 27.378 1.00 85.62 196 LYS A O 1
ATOM 1586 N N . ILE A 1 197 ? -8.594 0.363 26.382 1.00 81.88 197 ILE A N 1
ATOM 1587 C CA . ILE A 1 197 ? -7.147 0.111 26.485 1.00 81.88 197 ILE A CA 1
ATOM 1588 C C . ILE A 1 197 ? -6.608 0.645 27.822 1.00 81.88 197 ILE A C 1
ATOM 1590 O O . ILE A 1 197 ? -5.640 0.110 28.358 1.00 81.88 197 ILE A O 1
ATOM 1594 N N . GLU A 1 198 ? -7.214 1.713 28.344 1.00 80.06 198 GLU A N 1
ATOM 1595 C CA . GLU A 1 198 ? -6.834 2.340 29.616 1.00 80.06 198 GLU A CA 1
ATOM 1596 C C . GLU A 1 198 ? -7.422 1.643 30.857 1.00 80.06 198 GLU A C 1
ATOM 1598 O O . GLU A 1 198 ? -6.884 1.834 31.948 1.00 80.06 198 GLU A O 1
ATOM 1603 N N . SER A 1 199 ? -8.490 0.850 30.692 1.00 72.69 199 SER A N 1
ATOM 1604 C CA . SER A 1 199 ? -9.105 0.009 31.734 1.00 72.69 199 SER A CA 1
ATOM 1605 C C . SER A 1 199 ? -8.339 -1.287 31.973 1.00 72.69 199 SER A C 1
ATOM 1607 O O . SER A 1 199 ? -8.119 -1.626 33.154 1.00 72.69 199 SER A O 1
#

Radius of gyration: 18.92 Å; chains: 1; bounding box: 48×25×56 Å

Foldseek 3Di:
DDDLVVLLVCLLVVLFLQVLLVSLVVVVVVPLVSSLVSLVPHDLVSVLVSLLVHLQLQSNLSSLQSVCVRDVVSSVVSLVVHDLLSVQVSLLVDALQSVLSNLVSQCVPLVSSLVSLVNHDLLSNQVRLLPDLDLPSSLSSLLSCCVNPVPSSLSNLVNHDLLSNLVSLLPDDPVSNVVSLVSLPPRPSCPVSNVSNVD

Sequence (199 aa):
MINFENLKEMINEEPSTWAVGHIIKIVRNFSLTICRRMLREADLNKLKQKIRDEINIWGVSFCLGELAKVDYSIWKKLIKKIDLHSLAKKIENANATEINKLLEVIALQETVGKQLINNMDVDKIALRIDAGPDVLPLINLLENFMELNEDFARKLLKKIDKEKLASKINQEPKNLRKYILKVLSGRSGTEKLTSKIES